Protein AF-A0A3M5GQB7-F1 (afdb_monomer_lite)

pLDDT: mean 87.54, std 19.65, range [26.06, 98.81]

Radius of gyration: 26.37 Å; chains: 1; bounding box: 60×72×73 Å

Sequence (259 aa):
GYFRPSIERTFNRFHLQTLEVTTQNNNQQTVTTAYNIRPDERYCMQPNNCQLPSEVTTRWQRLDEPERTRTETVTYTYDLYGNPLVHTRADGIKEVSSWYPAGGGDGCPADAEGFVSRLKEKVVKPAPSSQSGAPTLSTRYRYSTLPALTGSELPDWIVPETETLLQLESDGTSVELQKILLEHINQPDAPFQHGRTGRNIESLNGKDTVTVYEYSHSSISHSNSTSTSTNSSSRKKKGKGKIRINQRQGQIPDQDQDQ

InterPro domains:
  IPR006530 YD repeat [TIGR01643] (71-94)

Structure (mmCIF, N/CA/C/O backbone):
data_AF-A0A3M5GQB7-F1
#
_entry.id   AF-A0A3M5GQB7-F1
#
loop_
_atom_site.group_PDB
_atom_site.id
_atom_site.type_symbol
_atom_site.label_atom_id
_atom_site.label_alt_id
_atom_site.label_comp_id
_atom_site.label_asym_id
_atom_site.label_entity_id
_atom_site.label_seq_id
_atom_site.pdbx_PDB_ins_code
_atom_site.Cartn_x
_atom_site.Cartn_y
_atom_site.Cartn_z
_atom_site.occupancy
_atom_site.B_iso_or_equiv
_atom_site.auth_seq_id
_atom_site.auth_comp_id
_atom_site.auth_asym_id
_atom_site.auth_atom_id
_atom_site.pdbx_PDB_model_num
ATOM 1 N N . GLY A 1 1 ? 23.718 25.259 -27.726 1.00 48.62 1 GLY A N 1
ATOM 2 C CA . GLY A 1 1 ? 22.256 25.195 -27.915 1.00 48.62 1 GLY A CA 1
ATOM 3 C C . GLY A 1 1 ? 21.657 24.413 -26.769 1.00 48.62 1 GLY A C 1
ATOM 4 O O . GLY A 1 1 ? 22.263 23.432 -26.364 1.00 48.62 1 GLY A O 1
ATOM 5 N N . TYR A 1 2 ? 20.531 24.857 -26.211 1.00 54.78 2 TYR A N 1
ATOM 6 C CA . TYR A 1 2 ? 19.835 24.114 -25.158 1.00 54.78 2 TYR A CA 1
ATOM 7 C C . TYR A 1 2 ? 19.215 22.851 -25.763 1.00 54.78 2 TYR A C 1
ATOM 9 O O . TYR A 1 2 ? 18.269 22.944 -26.545 1.00 54.78 2 TYR A O 1
ATOM 17 N N . PHE A 1 3 ? 19.764 21.682 -25.435 1.00 69.44 3 PHE A N 1
ATOM 18 C CA . PHE A 1 3 ? 19.156 20.406 -25.797 1.00 69.44 3 PHE A CA 1
ATOM 19 C C . PHE A 1 3 ? 17.848 20.246 -25.023 1.00 69.44 3 PHE A C 1
ATOM 21 O O . PHE A 1 3 ? 17.823 20.294 -23.791 1.00 69.44 3 PHE A O 1
ATOM 28 N N . ARG A 1 4 ? 16.747 20.099 -25.762 1.00 82.94 4 ARG A N 1
ATOM 29 C CA . ARG A 1 4 ? 15.439 19.802 -25.181 1.00 82.94 4 ARG A CA 1
ATOM 30 C C . ARG A 1 4 ? 15.365 18.302 -24.879 1.00 82.94 4 ARG A C 1
ATOM 32 O O . ARG A 1 4 ? 15.840 17.522 -25.703 1.00 82.94 4 ARG A O 1
ATOM 39 N N . PRO A 1 5 ? 14.790 17.896 -23.738 1.00 91.81 5 PRO A N 1
ATOM 40 C CA . PRO A 1 5 ? 14.536 16.486 -23.475 1.00 91.81 5 PRO A CA 1
ATOM 41 C C . PRO A 1 5 ? 13.571 15.911 -24.524 1.00 91.81 5 PRO A C 1
ATOM 43 O O . PRO A 1 5 ? 12.638 16.599 -24.948 1.00 91.81 5 PRO A O 1
ATOM 46 N N . SER A 1 6 ? 13.788 14.659 -24.930 1.00 95.62 6 SER A N 1
ATOM 47 C CA . SER A 1 6 ? 12.848 13.872 -25.736 1.00 95.62 6 SER A CA 1
ATOM 48 C C . SER A 1 6 ? 12.233 12.757 -24.894 1.00 95.62 6 SER A C 1
ATOM 50 O O . SER A 1 6 ? 12.884 12.220 -23.996 1.00 95.62 6 SER A O 1
ATOM 52 N N . ILE A 1 7 ? 10.972 12.425 -25.180 1.00 97.75 7 ILE A N 1
ATOM 53 C CA . ILE A 1 7 ? 10.243 11.331 -24.533 1.00 97.75 7 ILE A CA 1
ATOM 54 C C . ILE A 1 7 ? 9.557 10.507 -25.622 1.00 97.75 7 ILE A C 1
ATOM 56 O O . ILE A 1 7 ? 8.782 11.049 -26.409 1.00 97.75 7 ILE A O 1
ATOM 60 N N . GLU A 1 8 ? 9.824 9.207 -25.641 1.00 98.19 8 GLU A N 1
ATOM 61 C CA . GLU A 1 8 ? 9.164 8.219 -26.494 1.00 98.19 8 GLU A CA 1
ATOM 62 C C . GLU A 1 8 ? 8.354 7.255 -25.627 1.00 98.19 8 GLU A C 1
ATOM 64 O O . GLU A 1 8 ? 8.813 6.850 -24.560 1.00 98.19 8 GLU A O 1
ATOM 69 N N . ARG A 1 9 ? 7.148 6.888 -26.073 1.00 98.69 9 ARG A N 1
ATOM 70 C CA . ARG A 1 9 ? 6.269 5.944 -25.373 1.00 98.69 9 ARG A CA 1
ATOM 71 C C . ARG A 1 9 ? 5.772 4.873 -26.328 1.00 98.69 9 ARG A C 1
ATOM 73 O O . ARG A 1 9 ? 5.273 5.198 -27.402 1.00 98.69 9 ARG A O 1
ATOM 80 N N . THR A 1 10 ? 5.854 3.616 -25.907 1.00 98.62 10 THR A N 1
ATOM 81 C CA . THR A 1 10 ? 5.241 2.481 -26.609 1.00 98.62 10 THR A CA 1
ATOM 82 C C . THR A 1 10 ? 4.082 1.940 -25.789 1.00 98.62 10 THR A C 1
ATOM 84 O O . THR A 1 10 ? 4.174 1.826 -24.565 1.00 98.62 10 THR A O 1
ATOM 87 N N . PHE A 1 11 ? 3.002 1.581 -26.476 1.00 98.44 11 PHE A N 1
ATOM 88 C CA . PHE A 1 11 ? 1.805 1.005 -25.883 1.00 98.44 11 PHE A CA 1
ATOM 89 C C . PHE A 1 11 ? 1.517 -0.355 -26.513 1.00 98.44 11 PHE A C 1
ATOM 91 O O . PHE A 1 11 ? 1.750 -0.557 -27.705 1.00 98.44 11 PHE A O 1
ATOM 98 N N . ASN A 1 12 ? 0.984 -1.283 -25.725 1.00 96.00 12 ASN A N 1
ATOM 99 C CA . ASN A 1 12 ? 0.502 -2.558 -26.248 1.00 96.00 12 ASN A CA 1
ATOM 100 C C . ASN A 1 12 ? -0.876 -2.417 -26.930 1.00 96.00 12 ASN A C 1
ATOM 102 O O . ASN A 1 12 ? -1.477 -1.343 -26.963 1.00 96.00 12 ASN A O 1
ATOM 106 N N . ARG A 1 13 ? -1.418 -3.536 -27.433 1.00 94.81 13 ARG A N 1
ATOM 107 C CA . ARG A 1 13 ? -2.726 -3.595 -28.119 1.00 94.81 13 ARG A CA 1
ATOM 108 C C . ARG A 1 13 ? -3.936 -3.159 -27.276 1.00 94.81 13 ARG A C 1
ATOM 110 O O . ARG A 1 13 ? -5.020 -3.003 -27.824 1.00 94.81 13 ARG A O 1
ATOM 117 N N . PHE A 1 14 ? -3.771 -3.025 -25.960 1.00 95.56 14 PHE A N 1
ATOM 118 C CA . PHE A 1 14 ? -4.797 -2.556 -25.025 1.00 95.56 14 PHE A CA 1
ATOM 119 C C . PHE A 1 14 ? -4.521 -1.127 -24.536 1.00 95.56 14 PHE A C 1
ATOM 121 O O . PHE A 1 14 ? -5.107 -0.696 -23.550 1.00 95.56 14 PHE A O 1
ATOM 128 N N . HIS A 1 15 ? -3.634 -0.394 -25.218 1.00 96.00 15 HIS A N 1
ATOM 129 C CA . HIS A 1 15 ? -3.237 0.973 -24.876 1.00 96.00 15 HIS A CA 1
ATOM 130 C C . HIS A 1 15 ? -2.606 1.124 -23.484 1.00 96.00 15 HIS A C 1
ATOM 132 O O . HIS A 1 15 ? -2.601 2.218 -22.923 1.00 96.00 15 HIS A O 1
ATOM 138 N N . LEU A 1 16 ? -2.016 0.057 -22.939 1.00 97.69 16 LEU A N 1
ATOM 139 C CA . LEU A 1 16 ? -1.201 0.156 -21.729 1.00 97.69 16 LEU A CA 1
ATOM 140 C C . LEU A 1 16 ? 0.246 0.461 -22.115 1.00 97.69 16 LEU A C 1
ATOM 142 O O . LEU A 1 16 ? 0.787 -0.166 -23.029 1.00 97.69 16 LEU A O 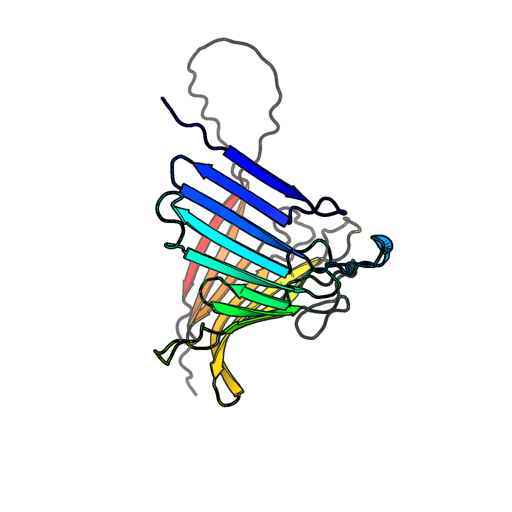1
ATOM 146 N N . GLN A 1 17 ? 0.864 1.426 -21.434 1.00 98.62 17 GLN A N 1
ATOM 147 C CA . GLN A 1 17 ? 2.229 1.870 -21.715 1.00 98.62 17 GLN A CA 1
ATOM 148 C C . GLN A 1 17 ? 3.239 0.811 -21.268 1.00 98.62 17 GLN A C 1
ATOM 150 O O . GLN A 1 17 ? 3.413 0.584 -20.077 1.00 98.62 17 GLN A O 1
ATOM 155 N N . THR A 1 18 ? 3.938 0.189 -22.213 1.00 98.56 18 THR A N 1
ATOM 156 C CA . THR A 1 18 ? 4.931 -0.860 -21.930 1.00 98.56 18 THR A CA 1
ATOM 157 C C . THR A 1 18 ? 6.360 -0.340 -21.904 1.00 98.56 18 THR A C 1
ATOM 159 O O . THR A 1 18 ? 7.233 -1.001 -21.351 1.00 98.56 18 THR A O 1
ATOM 162 N N . LEU A 1 19 ? 6.612 0.824 -22.506 1.00 98.75 19 LEU A N 1
ATOM 163 C CA . LEU A 1 19 ? 7.934 1.438 -22.574 1.00 98.75 19 LEU A CA 1
ATOM 164 C C . LEU A 1 19 ? 7.811 2.959 -22.525 1.00 98.75 19 LEU A C 1
ATOM 166 O O . LEU A 1 19 ? 6.992 3.535 -23.241 1.00 98.75 19 LEU A O 1
ATOM 170 N N . GLU A 1 20 ? 8.669 3.600 -21.743 1.00 98.75 20 GLU A N 1
ATOM 171 C CA . GLU A 1 20 ? 8.961 5.027 -21.829 1.00 98.75 20 GLU A CA 1
ATOM 172 C C . GLU A 1 20 ? 10.471 5.237 -21.882 1.00 98.75 20 GLU A C 1
ATOM 174 O O . GLU A 1 20 ? 11.202 4.750 -21.020 1.00 98.75 20 GLU A O 1
ATOM 179 N N . VAL A 1 21 ? 10.945 5.969 -22.886 1.00 98.50 21 VAL A N 1
ATOM 180 C CA . VAL A 1 21 ? 12.352 6.350 -23.022 1.00 98.50 21 VAL A CA 1
ATOM 181 C C . VAL A 1 21 ? 12.449 7.862 -22.930 1.00 98.50 21 VAL A C 1
ATOM 183 O O . VAL A 1 21 ? 11.953 8.573 -23.798 1.00 98.50 21 VAL A O 1
ATOM 186 N N . THR A 1 22 ? 13.115 8.354 -21.891 1.00 98.12 22 THR A N 1
ATOM 187 C CA . THR A 1 22 ? 13.449 9.772 -21.734 1.00 98.12 22 THR A CA 1
ATOM 188 C C . THR A 1 22 ? 14.928 9.964 -22.018 1.00 98.12 22 THR A C 1
ATOM 190 O O . THR A 1 22 ? 15.767 9.290 -21.423 1.00 98.12 22 THR A O 1
ATOM 193 N N . THR A 1 23 ? 15.271 10.880 -22.922 1.00 96.81 23 THR A N 1
ATOM 194 C CA . THR A 1 23 ? 16.665 11.214 -23.243 1.00 96.81 23 THR A CA 1
ATOM 195 C C . THR A 1 23 ? 16.906 12.707 -23.060 1.00 96.81 23 THR A C 1
ATOM 197 O O . THR A 1 23 ? 16.153 13.543 -23.560 1.00 96.81 23 THR A O 1
ATOM 200 N N . GLN A 1 24 ? 17.970 13.049 -22.336 1.00 94.56 24 GLN A N 1
ATOM 201 C CA . GLN A 1 24 ? 18.414 14.424 -22.138 1.00 94.56 24 GLN A CA 1
ATOM 202 C C . GLN A 1 24 ? 19.942 14.476 -22.155 1.00 94.56 24 GLN A C 1
ATOM 204 O O . GLN A 1 24 ? 20.610 13.902 -21.290 1.00 94.56 24 GLN A O 1
ATOM 209 N N . ASN A 1 25 ? 20.501 15.211 -23.120 1.00 92.25 25 ASN A N 1
ATOM 210 C CA . ASN A 1 25 ? 21.935 15.182 -23.422 1.00 92.25 25 ASN A CA 1
ATOM 211 C C . ASN A 1 25 ? 22.390 13.726 -23.669 1.00 92.25 25 ASN A C 1
ATOM 213 O O . ASN A 1 25 ? 21.714 12.992 -24.383 1.00 92.25 25 ASN A O 1
ATOM 217 N N . ASN A 1 26 ? 23.487 13.294 -23.041 1.00 92.62 26 ASN A N 1
ATOM 218 C CA . ASN A 1 26 ? 23.986 11.920 -23.127 1.00 92.62 26 ASN A CA 1
ATOM 219 C C . ASN A 1 26 ? 23.364 10.979 -22.082 1.00 92.62 26 ASN A C 1
ATOM 221 O O . ASN A 1 26 ? 23.858 9.872 -21.923 1.00 92.62 26 ASN A O 1
ATOM 225 N N . ASN A 1 27 ? 22.321 11.378 -21.349 1.00 95.12 27 ASN A N 1
ATOM 226 C CA . ASN A 1 27 ? 21.668 10.509 -20.368 1.00 95.12 27 ASN A CA 1
ATOM 227 C C . ASN A 1 27 ? 20.358 9.965 -20.928 1.00 95.12 27 ASN A C 1
ATOM 229 O O . ASN A 1 27 ? 19.572 10.712 -21.516 1.00 95.12 27 ASN A O 1
ATOM 233 N N . GLN A 1 28 ? 20.104 8.685 -20.683 1.00 96.81 28 GLN A N 1
ATOM 234 C CA . GLN A 1 28 ? 18.853 8.036 -21.035 1.00 96.81 28 GLN A CA 1
ATOM 235 C C . GLN A 1 28 ? 18.293 7.266 -19.840 1.00 96.81 28 GLN A C 1
ATOM 237 O O . GLN A 1 28 ? 19.011 6.522 -19.169 1.00 96.81 28 GLN A O 1
ATOM 242 N N . GLN A 1 29 ? 16.994 7.436 -19.608 1.00 98.00 29 GLN A N 1
ATOM 243 C CA . GLN A 1 29 ? 16.195 6.630 -18.698 1.00 98.00 29 GLN A CA 1
ATOM 244 C C . GLN A 1 29 ? 15.178 5.834 -19.513 1.00 98.00 29 GLN A C 1
ATOM 246 O O . GLN A 1 29 ? 14.440 6.401 -20.318 1.00 98.00 29 GLN A O 1
ATOM 251 N N . THR A 1 30 ? 15.123 4.532 -19.273 1.00 98.44 30 THR A N 1
ATOM 252 C CA . THR A 1 30 ? 14.186 3.600 -19.892 1.00 98.44 30 THR A CA 1
ATOM 253 C C . THR A 1 30 ? 13.335 2.975 -18.798 1.00 98.44 30 THR A C 1
ATOM 255 O O . THR A 1 30 ? 13.874 2.316 -17.914 1.00 98.44 30 THR A O 1
ATOM 258 N N . VAL A 1 31 ? 12.020 3.162 -18.851 1.00 98.81 31 VAL A N 1
ATOM 259 C CA . VAL A 1 31 ? 11.053 2.492 -17.973 1.00 98.81 31 VAL A CA 1
ATOM 260 C C . VAL A 1 31 ? 10.313 1.453 -18.801 1.00 98.81 31 VAL A C 1
ATOM 262 O O . VAL A 1 31 ? 9.654 1.807 -19.774 1.00 98.81 31 VAL A O 1
ATOM 265 N N . THR A 1 32 ? 10.434 0.182 -18.434 1.00 98.81 32 THR A N 1
ATOM 266 C CA . THR A 1 32 ? 9.687 -0.928 -19.038 1.00 98.81 32 THR 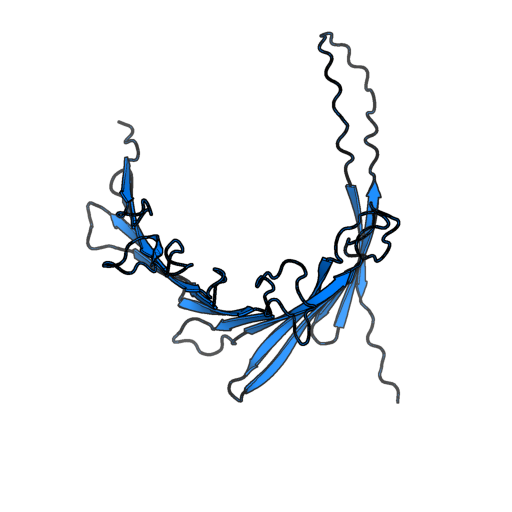A CA 1
ATOM 267 C C . THR A 1 32 ? 8.646 -1.421 -18.047 1.00 98.81 32 THR A C 1
ATOM 269 O O . THR A 1 32 ? 8.973 -1.643 -16.883 1.00 98.81 32 THR A O 1
ATOM 272 N N . THR A 1 33 ? 7.414 -1.609 -18.510 1.00 98.81 33 THR A N 1
ATOM 273 C CA . THR A 1 33 ? 6.300 -2.081 -17.683 1.00 98.81 33 THR A CA 1
ATOM 274 C C . THR A 1 33 ? 5.730 -3.363 -18.270 1.00 98.81 33 THR A C 1
ATOM 276 O O . THR A 1 33 ? 5.249 -3.374 -19.408 1.00 98.81 33 THR A O 1
ATOM 279 N N . ALA A 1 34 ? 5.749 -4.435 -17.484 1.00 98.56 34 ALA A N 1
ATOM 280 C CA . ALA A 1 34 ? 5.025 -5.660 -17.778 1.00 98.56 34 ALA A CA 1
ATOM 281 C C . ALA A 1 34 ? 3.665 -5.656 -17.070 1.00 98.56 34 ALA A C 1
ATOM 283 O O . ALA A 1 34 ? 3.511 -5.116 -15.974 1.00 98.56 34 ALA A O 1
ATOM 284 N N . TYR A 1 35 ? 2.681 -6.286 -17.703 1.00 98.31 35 TYR A N 1
ATOM 285 C CA . TYR A 1 35 ? 1.309 -6.400 -17.218 1.00 98.31 35 TYR A CA 1
ATOM 286 C C . TYR A 1 35 ? 0.874 -7.866 -17.231 1.00 98.31 35 TYR A C 1
ATOM 288 O O . TYR A 1 35 ? 1.396 -8.656 -18.020 1.00 98.31 35 TYR A O 1
ATOM 296 N N . ASN A 1 36 ? -0.145 -8.211 -16.440 1.00 96.31 36 ASN A N 1
ATOM 297 C CA . ASN A 1 36 ? -0.736 -9.558 -16.387 1.00 96.31 36 ASN A CA 1
ATOM 298 C C . ASN A 1 36 ? -1.616 -9.870 -17.618 1.00 96.31 36 ASN A C 1
ATOM 300 O O . ASN A 1 36 ? -2.784 -10.239 -17.491 1.00 96.31 36 ASN A O 1
ATOM 304 N N . ILE A 1 37 ? -1.080 -9.677 -18.824 1.00 96.56 37 ILE A N 1
ATOM 305 C CA . ILE A 1 37 ? -1.785 -9.902 -20.087 1.00 96.56 37 ILE A CA 1
ATOM 306 C C . ILE A 1 37 ? -1.571 -11.333 -20.567 1.00 96.56 37 ILE A C 1
ATOM 308 O O . ILE A 1 37 ? -0.445 -11.808 -20.687 1.00 96.56 37 ILE A O 1
ATOM 312 N N . ARG A 1 38 ? -2.664 -11.985 -20.960 1.00 96.12 38 ARG A N 1
ATOM 313 C CA . ARG A 1 38 ? -2.647 -13.230 -21.728 1.00 96.12 38 ARG A CA 1
ATOM 314 C C . ARG A 1 38 ? -2.578 -12.901 -23.227 1.00 96.12 38 ARG A C 1
ATOM 316 O O . ARG A 1 38 ? -3.524 -12.306 -23.756 1.00 96.12 38 ARG A O 1
ATOM 323 N N . PRO A 1 39 ? -1.482 -13.226 -23.931 1.00 91.88 39 PRO A N 1
ATOM 324 C CA . PRO A 1 39 ? -1.213 -12.709 -25.277 1.00 91.88 39 PRO A CA 1
ATOM 325 C C . PRO A 1 39 ? -2.247 -13.143 -26.325 1.00 91.88 39 PRO A C 1
ATOM 327 O O . PRO A 1 39 ? -2.580 -12.358 -27.211 1.00 91.88 39 PRO A O 1
ATOM 330 N N . ASP A 1 40 ? -2.857 -14.315 -26.178 1.00 92.56 40 ASP A N 1
ATOM 331 C CA . ASP A 1 40 ? -3.772 -14.869 -27.189 1.00 92.56 40 ASP A CA 1
ATOM 332 C C . ASP A 1 40 ? -5.258 -14.614 -26.890 1.00 92.56 40 ASP A C 1
ATOM 334 O O . ASP A 1 40 ? -6.140 -14.997 -27.657 1.00 92.56 40 ASP A O 1
ATOM 338 N N . GLU A 1 41 ? -5.561 -13.915 -25.794 1.00 95.94 41 GLU A N 1
ATOM 339 C CA . GLU A 1 41 ? -6.934 -13.704 -25.337 1.00 95.94 41 GLU A CA 1
ATOM 340 C C . GLU A 1 41 ? -7.475 -12.309 -25.676 1.00 95.94 41 GLU A C 1
ATOM 342 O O . GLU A 1 41 ? -6.804 -11.288 -25.506 1.00 95.94 41 GLU A O 1
ATOM 347 N N . ARG A 1 42 ? -8.741 -12.234 -26.105 1.00 95.19 42 ARG A N 1
ATOM 348 C CA . ARG A 1 42 ? -9.447 -10.950 -26.266 1.00 95.19 42 ARG A CA 1
ATOM 349 C C . ARG A 1 42 ? -9.565 -10.239 -24.919 1.00 95.19 42 ARG A C 1
ATOM 351 O O . ARG A 1 42 ? -9.543 -10.883 -23.877 1.00 95.19 42 ARG A O 1
ATOM 358 N N . TYR A 1 43 ? -9.747 -8.920 -24.942 1.00 94.25 43 TYR A N 1
ATOM 359 C CA . TYR A 1 43 ? -9.794 -8.110 -23.720 1.00 94.25 43 TYR A CA 1
ATOM 360 C C . TYR A 1 43 ? -10.806 -8.626 -22.681 1.00 94.25 43 TYR A C 1
ATOM 362 O O . TYR A 1 43 ? -10.466 -8.747 -21.514 1.00 94.25 43 TYR A O 1
ATOM 370 N N . CYS A 1 44 ? -12.010 -9.025 -23.106 1.00 95.38 44 CYS A N 1
ATOM 371 C CA . CYS A 1 44 ? -13.050 -9.561 -22.217 1.00 95.38 44 CYS A CA 1
ATOM 372 C C . CYS A 1 44 ? -12.695 -10.888 -21.518 1.00 95.38 44 CYS A C 1
ATOM 374 O O . CYS A 1 44 ? -13.416 -11.289 -20.612 1.00 95.38 44 CYS A O 1
ATOM 376 N N . MET A 1 45 ? -11.628 -11.567 -21.945 1.00 96.81 45 MET A N 1
ATOM 377 C CA . MET A 1 45 ? -11.139 -12.813 -21.346 1.00 96.81 45 MET A CA 1
ATOM 378 C C . MET A 1 45 ? -9.914 -12.591 -20.446 1.00 96.81 45 MET A C 1
ATOM 380 O O . MET A 1 45 ? -9.525 -13.489 -19.704 1.00 96.81 45 MET A O 1
ATOM 384 N N . GLN A 1 46 ? -9.321 -11.393 -20.488 1.00 96.88 46 GLN A N 1
ATOM 385 C CA . GLN A 1 46 ? -8.167 -11.048 -19.666 1.00 96.88 46 GLN A CA 1
ATOM 386 C C . GLN A 1 46 ? -8.516 -11.112 -18.171 1.00 96.88 46 GLN A C 1
ATOM 388 O O . GLN A 1 46 ? -9.659 -10.845 -17.793 1.00 96.88 46 GLN A O 1
ATOM 393 N N . PRO A 1 47 ? -7.547 -11.423 -17.293 1.00 95.38 47 PRO A N 1
ATOM 394 C CA . PRO A 1 47 ? -7.790 -11.385 -15.857 1.00 95.38 47 PRO A CA 1
ATOM 395 C C . PRO A 1 47 ? -8.109 -9.956 -15.388 1.00 95.38 47 PRO A C 1
ATOM 397 O O . PRO A 1 47 ? -7.649 -8.977 -15.979 1.00 95.38 47 PRO A O 1
ATOM 400 N N . ASN A 1 48 ? -8.839 -9.825 -14.276 1.00 94.62 48 ASN A N 1
ATOM 401 C CA . ASN A 1 48 ? -9.235 -8.525 -13.711 1.00 94.62 48 ASN A CA 1
ATOM 402 C C . ASN A 1 48 ? -8.043 -7.587 -13.443 1.00 94.62 48 ASN A C 1
ATOM 404 O O . ASN A 1 48 ? -8.176 -6.369 -13.507 1.00 94.62 48 ASN A O 1
ATOM 408 N N . ASN A 1 49 ? -6.864 -8.154 -13.179 1.00 95.94 49 ASN A N 1
ATOM 409 C CA . ASN A 1 49 ? -5.628 -7.423 -12.913 1.00 95.94 49 ASN A CA 1
ATOM 410 C C . ASN A 1 49 ? -4.758 -7.187 -14.166 1.00 95.94 49 ASN A C 1
ATOM 412 O O . ASN A 1 49 ? -3.611 -6.765 -14.028 1.00 95.94 49 ASN A O 1
ATOM 416 N N . CYS A 1 50 ? -5.257 -7.442 -15.383 1.00 96.00 50 CYS A N 1
ATOM 417 C CA . CYS A 1 50 ? -4.474 -7.314 -16.622 1.00 96.00 50 CYS A CA 1
ATOM 418 C C . CYS A 1 50 ? -3.997 -5.889 -16.923 1.00 96.00 50 CYS A C 1
ATOM 420 O O . CYS A 1 50 ? -3.067 -5.708 -17.703 1.00 96.00 50 CYS A O 1
ATOM 422 N N . GLN A 1 51 ? -4.622 -4.882 -16.311 1.00 96.62 51 GLN A N 1
ATOM 423 C CA . GLN A 1 51 ? -4.215 -3.480 -16.422 1.00 96.62 51 GLN A CA 1
ATOM 424 C C . GLN A 1 51 ? -3.251 -3.038 -15.318 1.00 96.62 51 GLN A C 1
ATOM 426 O O . GLN A 1 51 ? -2.733 -1.924 -15.367 1.00 96.62 51 GLN A O 1
ATOM 431 N N . LEU A 1 52 ? -3.003 -3.895 -14.325 1.00 98.06 52 LEU A N 1
ATOM 432 C CA . LEU A 1 52 ? -2.110 -3.597 -13.215 1.00 98.06 52 LEU A CA 1
ATOM 433 C C . LEU A 1 52 ? -0.680 -4.036 -13.571 1.00 98.06 52 LEU A C 1
ATOM 435 O O . LEU A 1 52 ? -0.499 -5.173 -14.027 1.00 98.06 52 LEU A O 1
ATOM 439 N N . PRO A 1 53 ? 0.332 -3.166 -13.392 1.00 98.31 53 PRO A N 1
ATOM 440 C CA . PRO A 1 53 ? 1.731 -3.527 -13.602 1.00 98.31 53 PRO A CA 1
ATOM 441 C C . PRO A 1 53 ? 2.152 -4.719 -12.739 1.00 98.31 53 PRO A C 1
ATOM 443 O O . PRO A 1 53 ? 2.057 -4.661 -11.520 1.00 98.31 53 PRO A O 1
ATOM 446 N N . SER A 1 54 ? 2.654 -5.789 -13.346 1.00 98.31 54 SER A N 1
ATOM 447 C CA . SER A 1 54 ? 3.240 -6.923 -12.618 1.00 98.31 54 SER A CA 1
ATOM 448 C C . SER A 1 54 ? 4.732 -6.726 -12.355 1.00 98.31 54 SER A C 1
ATOM 450 O O . SER A 1 54 ? 5.267 -7.242 -11.377 1.00 98.31 54 SER A O 1
ATOM 452 N N . GLU A 1 55 ? 5.405 -5.969 -13.220 1.00 98.75 55 GLU A N 1
ATOM 453 C CA . GLU A 1 55 ? 6.821 -5.636 -13.106 1.00 98.75 55 GLU A CA 1
ATOM 454 C C . GLU A 1 55 ? 7.081 -4.266 -13.732 1.00 98.75 55 GLU A C 1
ATOM 456 O O . GLU A 1 55 ? 6.565 -3.955 -14.807 1.00 98.75 55 GLU A O 1
ATOM 461 N N . VAL A 1 56 ? 7.883 -3.448 -13.058 1.00 98.81 56 VAL A N 1
ATOM 462 C CA . VAL A 1 56 ? 8.392 -2.181 -13.576 1.00 98.81 56 VAL A CA 1
ATOM 463 C C . VAL A 1 56 ? 9.905 -2.197 -13.448 1.00 98.81 56 VAL A C 1
ATOM 465 O O . VAL A 1 56 ? 10.439 -2.252 -12.340 1.00 98.81 56 VAL A O 1
ATOM 468 N N . THR A 1 57 ? 10.594 -2.106 -14.579 1.00 98.75 57 THR A N 1
ATOM 469 C CA . THR A 1 57 ? 12.051 -2.015 -14.636 1.00 98.75 57 THR A CA 1
ATOM 470 C C . THR A 1 57 ? 12.456 -0.631 -15.105 1.00 98.75 57 THR A C 1
ATOM 472 O O . THR A 1 57 ? 12.128 -0.225 -16.219 1.00 98.75 57 THR A O 1
ATOM 475 N N . THR A 1 58 ? 13.208 0.085 -14.276 1.00 98.69 58 THR A N 1
ATOM 476 C CA . THR A 1 58 ? 13.830 1.352 -14.656 1.00 98.69 58 THR A CA 1
ATOM 477 C C . THR A 1 58 ? 15.317 1.142 -14.876 1.00 98.69 58 THR A C 1
ATOM 479 O O . THR A 1 58 ? 16.025 0.666 -13.993 1.00 98.69 58 THR A O 1
ATOM 482 N N . ARG A 1 59 ? 15.801 1.508 -16.060 1.00 98.25 59 ARG A N 1
ATOM 483 C CA . ARG A 1 59 ? 17.211 1.452 -16.434 1.00 98.25 59 ARG A CA 1
ATOM 484 C C . ARG A 1 59 ? 17.715 2.849 -16.752 1.00 98.25 59 ARG A C 1
ATOM 486 O O . ARG A 1 59 ? 17.108 3.567 -17.541 1.00 98.25 59 ARG A O 1
ATOM 493 N N . TRP A 1 60 ? 18.855 3.207 -16.183 1.00 98.12 60 TRP A N 1
ATOM 494 C CA . TRP A 1 60 ? 19.584 4.430 -16.494 1.00 98.12 60 TRP A CA 1
ATOM 495 C C . TRP A 1 60 ? 20.894 4.076 -17.180 1.00 98.12 60 TRP A C 1
ATOM 497 O O . TRP A 1 60 ? 21.599 3.158 -16.751 1.00 98.12 60 TRP A O 1
ATOM 507 N N . GLN A 1 61 ? 21.225 4.817 -18.230 1.00 97.00 61 GLN A N 1
ATOM 508 C CA . GLN A 1 61 ? 22.482 4.673 -18.952 1.00 97.00 61 GLN A CA 1
ATOM 509 C C . GLN A 1 61 ? 22.981 6.014 -19.472 1.00 97.00 61 GLN A C 1
ATOM 511 O O . GLN A 1 61 ? 22.213 6.969 -19.636 1.00 97.00 61 GLN A O 1
ATOM 516 N N . ARG A 1 62 ? 24.271 6.050 -19.795 1.00 95.75 62 ARG A N 1
ATOM 517 C CA . ARG A 1 62 ? 24.842 7.092 -20.638 1.00 95.75 62 ARG A CA 1
ATOM 518 C C . ARG A 1 62 ? 24.932 6.605 -22.082 1.00 95.75 62 ARG A C 1
ATOM 520 O O . ARG A 1 62 ? 25.323 5.471 -22.319 1.00 95.75 62 ARG A O 1
ATOM 527 N N . LEU A 1 63 ? 24.582 7.449 -23.046 1.00 92.50 63 LEU A N 1
ATOM 528 C CA . LEU A 1 63 ? 24.596 7.109 -24.474 1.00 92.50 63 LEU A CA 1
ATOM 529 C C . LEU A 1 63 ? 26.015 6.975 -25.043 1.00 92.50 63 LEU A C 1
ATOM 531 O O . LEU A 1 63 ? 26.211 6.259 -26.017 1.00 92.50 63 LEU A O 1
ATOM 535 N N . ASP A 1 64 ? 26.992 7.646 -24.434 1.00 93.88 64 ASP A N 1
ATOM 536 C CA . ASP A 1 64 ? 28.415 7.555 -24.776 1.00 93.88 64 ASP A CA 1
ATOM 537 C C . ASP A 1 64 ? 29.155 6.434 -24.022 1.00 93.88 64 ASP A C 1
ATOM 539 O O . ASP A 1 64 ? 30.249 6.050 -24.421 1.00 93.88 64 ASP A O 1
ATOM 543 N N . GLU A 1 65 ? 28.544 5.870 -22.977 1.00 93.62 65 GLU A N 1
ATOM 544 C CA . GLU A 1 65 ? 29.046 4.718 -22.212 1.00 93.62 65 GLU A CA 1
ATOM 545 C C . GLU A 1 65 ? 27.899 3.711 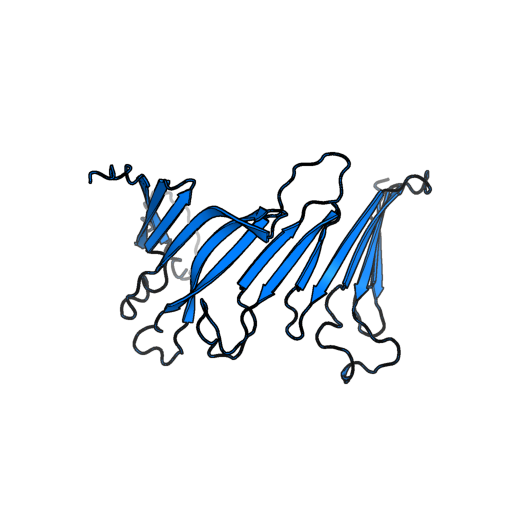-21.959 1.00 93.62 65 GLU A C 1
ATOM 547 O O . GLU A 1 65 ? 27.513 3.489 -20.807 1.00 93.62 65 GLU A O 1
ATOM 552 N N . PRO A 1 66 ? 27.312 3.099 -23.009 1.00 85.06 66 PRO A N 1
ATOM 553 C CA . PRO A 1 66 ? 26.066 2.328 -22.894 1.00 85.06 66 PRO A CA 1
ATOM 554 C C . PRO A 1 66 ? 26.190 1.044 -22.060 1.00 85.06 66 PRO A C 1
ATOM 556 O O . PRO A 1 66 ? 25.179 0.507 -21.606 1.00 85.06 66 PRO A O 1
ATOM 559 N N . GLU A 1 67 ? 27.410 0.554 -21.826 1.00 89.56 67 GLU A N 1
ATOM 560 C CA . GLU A 1 67 ? 27.671 -0.584 -20.936 1.00 89.56 67 GLU A CA 1
ATOM 561 C C . GLU A 1 67 ? 27.533 -0.209 -19.451 1.00 89.56 67 GLU A C 1
ATOM 563 O O . GLU A 1 67 ? 27.191 -1.050 -18.615 1.00 89.56 67 GLU A O 1
ATOM 568 N N . ARG A 1 68 ? 27.737 1.069 -19.101 1.00 91.44 68 ARG A N 1
ATOM 569 C CA . ARG A 1 68 ? 27.634 1.553 -17.724 1.00 91.44 68 ARG A CA 1
ATOM 570 C C . ARG A 1 68 ? 26.185 1.866 -17.384 1.00 91.44 68 ARG A C 1
ATOM 572 O O . ARG A 1 68 ? 25.662 2.938 -17.695 1.00 91.44 68 ARG A O 1
ATOM 579 N N . THR A 1 69 ? 25.540 0.917 -16.717 1.00 94.75 69 THR A N 1
ATOM 580 C CA . THR A 1 69 ? 24.096 0.963 -16.485 1.00 94.75 69 THR A CA 1
ATOM 581 C C . THR A 1 69 ? 23.745 0.730 -15.027 1.00 94.75 69 THR A C 1
ATOM 583 O O . THR A 1 69 ? 24.462 0.050 -14.294 1.00 94.75 69 THR A O 1
ATOM 586 N N . ARG A 1 70 ? 22.626 1.315 -14.604 1.00 96.94 70 ARG A N 1
ATOM 587 C CA . ARG A 1 70 ? 21.937 0.975 -13.356 1.00 96.94 70 ARG A CA 1
ATOM 588 C C . ARG A 1 70 ? 20.547 0.503 -13.726 1.00 96.94 70 ARG A C 1
ATOM 590 O O . ARG A 1 70 ? 19.886 1.163 -14.523 1.00 96.94 70 ARG A O 1
ATOM 597 N N . THR A 1 71 ? 20.108 -0.585 -13.117 1.00 97.50 71 THR A N 1
ATOM 598 C CA . THR A 1 71 ? 18.767 -1.128 -13.313 1.00 97.50 71 THR A CA 1
ATOM 599 C C . THR A 1 71 ? 18.124 -1.352 -11.957 1.00 97.50 71 THR A C 1
ATOM 601 O O . THR A 1 71 ? 18.765 -1.865 -11.043 1.00 97.50 71 THR A O 1
ATOM 604 N N . GLU A 1 72 ? 16.864 -0.969 -11.842 1.00 98.25 72 GLU A N 1
ATOM 605 C CA . GLU A 1 72 ? 16.006 -1.218 -10.692 1.00 98.25 72 GLU A CA 1
ATOM 606 C C . GLU A 1 72 ? 14.740 -1.909 -11.167 1.00 98.25 72 GLU A C 1
ATOM 608 O O . GLU A 1 72 ? 14.147 -1.484 -12.157 1.00 98.25 72 GLU A O 1
ATOM 613 N N . THR A 1 73 ? 14.317 -2.944 -10.449 1.00 98.38 73 THR A N 1
ATOM 614 C CA . THR A 1 73 ? 13.097 -3.687 -10.761 1.00 98.38 73 THR A CA 1
ATOM 615 C C . THR A 1 73 ? 12.192 -3.714 -9.542 1.00 98.38 73 THR A C 1
ATOM 617 O O . THR A 1 73 ? 12.637 -4.011 -8.436 1.00 98.38 73 THR A O 1
ATOM 620 N N . VAL A 1 74 ? 10.915 -3.420 -9.759 1.00 98.69 74 VAL A N 1
ATOM 621 C CA . VAL A 1 74 ? 9.843 -3.546 -8.771 1.00 98.69 74 VAL A CA 1
ATOM 622 C C . VAL A 1 74 ? 8.824 -4.541 -9.310 1.00 98.69 74 VAL A C 1
ATOM 624 O O . VAL A 1 74 ? 8.463 -4.456 -10.481 1.00 98.69 74 VAL A O 1
ATOM 627 N N . THR A 1 75 ? 8.347 -5.472 -8.485 1.00 98.75 75 THR A N 1
ATOM 628 C CA . THR A 1 75 ? 7.345 -6.472 -8.899 1.00 98.75 75 THR A CA 1
ATOM 629 C C . THR A 1 75 ? 6.128 -6.474 -7.994 1.00 98.75 75 THR A C 1
ATOM 631 O O . THR A 1 75 ? 6.233 -6.202 -6.796 1.00 98.75 75 THR A O 1
ATOM 634 N N . TYR A 1 76 ? 4.978 -6.825 -8.568 1.00 98.62 76 TYR A N 1
ATOM 635 C CA . TYR A 1 76 ? 3.704 -6.938 -7.874 1.00 98.62 76 TYR A CA 1
ATOM 636 C C . TYR A 1 76 ? 2.957 -8.213 -8.264 1.00 98.62 76 TYR A C 1
ATOM 638 O O . TYR A 1 76 ? 2.954 -8.642 -9.417 1.00 98.62 76 TYR A O 1
ATOM 646 N N . THR A 1 77 ? 2.241 -8.778 -7.298 1.00 98.50 77 THR A N 1
ATOM 647 C CA . THR A 1 77 ? 1.136 -9.715 -7.539 1.00 98.50 77 THR A CA 1
ATOM 648 C C . THR A 1 77 ? -0.126 -9.167 -6.893 1.00 98.50 77 THR A C 1
ATOM 650 O O . THR A 1 77 ? -0.038 -8.378 -5.950 1.00 98.50 77 THR A O 1
ATOM 653 N N . TYR A 1 78 ? -1.290 -9.588 -7.383 1.00 98.44 78 TYR A N 1
ATOM 654 C CA . TYR A 1 78 ? -2.580 -9.049 -6.961 1.00 98.44 78 TYR A CA 1
ATOM 655 C C . TYR A 1 78 ? -3.606 -10.154 -6.744 1.00 98.44 78 TYR A C 1
ATOM 657 O O . TYR A 1 78 ? -3.527 -11.206 -7.383 1.00 98.44 78 TYR A O 1
ATOM 665 N N . ASP A 1 79 ? -4.589 -9.887 -5.892 1.00 96.62 79 ASP A N 1
ATOM 666 C CA . ASP A 1 79 ? -5.819 -10.671 -5.848 1.00 96.62 79 ASP A CA 1
ATOM 667 C C . ASP A 1 79 ? -6.760 -10.319 -7.023 1.00 96.62 79 ASP A C 1
ATOM 669 O O . ASP A 1 79 ? -6.422 -9.548 -7.928 1.00 96.62 79 ASP A O 1
ATOM 673 N N . LEU A 1 80 ? -7.963 -10.902 -7.022 1.00 94.25 80 LEU A N 1
ATOM 674 C CA . LEU A 1 80 ? -8.978 -10.676 -8.060 1.00 94.25 80 LEU A CA 1
ATOM 675 C C . LEU A 1 80 ? -9.640 -9.288 -8.002 1.00 94.25 80 LEU A C 1
ATOM 677 O O . LEU A 1 80 ? -10.341 -8.923 -8.950 1.00 94.25 80 LEU A O 1
ATOM 681 N N . TYR A 1 81 ? -9.420 -8.539 -6.921 1.00 95.69 81 TYR A N 1
ATOM 682 C CA . TYR A 1 81 ? -9.963 -7.202 -6.670 1.00 95.69 81 TYR A CA 1
ATOM 683 C C . TYR A 1 81 ? -8.929 -6.097 -6.933 1.00 95.69 81 TYR A C 1
ATOM 685 O O . TYR A 1 81 ? -9.255 -4.916 -6.861 1.00 95.69 81 TYR A O 1
ATOM 693 N N . GLY A 1 82 ? -7.694 -6.472 -7.285 1.00 96.44 82 GLY A N 1
ATOM 694 C CA . GLY A 1 82 ? -6.606 -5.542 -7.568 1.00 96.44 82 GLY A CA 1
ATOM 695 C C . GLY A 1 82 ? -5.803 -5.128 -6.336 1.00 96.44 82 GLY A C 1
ATOM 696 O O . GLY A 1 82 ? -4.973 -4.224 -6.435 1.00 96.44 82 GLY A O 1
ATOM 697 N N . ASN A 1 83 ? -5.992 -5.789 -5.193 1.00 98.06 83 ASN A N 1
ATOM 698 C CA . ASN A 1 83 ? -5.183 -5.525 -4.014 1.00 98.06 83 ASN A CA 1
ATOM 699 C C . ASN A 1 83 ? -3.811 -6.204 -4.135 1.00 98.06 83 ASN A C 1
ATOM 701 O O . ASN A 1 83 ? -3.755 -7.393 -4.466 1.00 98.06 83 ASN A O 1
ATOM 705 N N . PRO A 1 84 ? -2.697 -5.508 -3.842 1.00 98.06 84 PRO A N 1
ATOM 706 C CA . PRO A 1 84 ? -1.377 -6.126 -3.831 1.00 98.06 84 PRO A CA 1
ATOM 707 C C . PRO A 1 84 ? -1.290 -7.265 -2.807 1.00 98.06 84 PRO A C 1
ATOM 709 O O . PRO A 1 84 ? -1.646 -7.082 -1.644 1.00 98.06 84 PRO A O 1
ATOM 712 N N . LEU A 1 85 ? -0.780 -8.422 -3.227 1.00 98.62 85 LEU A N 1
ATOM 713 C CA . LEU A 1 85 ? -0.492 -9.577 -2.364 1.00 98.62 85 LEU A CA 1
ATOM 714 C C . LEU A 1 85 ? 0.994 -9.680 -2.039 1.00 98.62 85 LEU A C 1
ATOM 716 O O . LEU A 1 85 ? 1.377 -9.981 -0.913 1.00 98.62 85 LEU A O 1
ATOM 720 N N . VAL A 1 86 ? 1.842 -9.421 -3.030 1.00 98.69 86 VAL A N 1
ATOM 721 C CA . VAL A 1 86 ? 3.296 -9.389 -2.878 1.00 98.69 86 VAL A CA 1
ATOM 722 C C . VAL A 1 86 ? 3.820 -8.192 -3.642 1.00 98.69 86 VAL A C 1
ATOM 724 O O . VAL A 1 86 ? 3.479 -8.039 -4.811 1.00 98.69 86 VAL A O 1
ATOM 727 N N . HIS A 1 87 ? 4.662 -7.393 -3.001 1.00 98.62 87 HIS A N 1
ATOM 728 C CA . HIS A 1 87 ? 5.383 -6.282 -3.606 1.00 98.62 87 HIS A CA 1
ATOM 729 C C . HIS A 1 87 ? 6.872 -6.432 -3.290 1.00 98.62 87 HIS A C 1
ATOM 731 O O . HIS A 1 87 ? 7.266 -6.410 -2.125 1.00 98.62 87 HIS A O 1
ATOM 737 N N . THR A 1 88 ? 7.700 -6.609 -4.318 1.00 98.44 88 THR A N 1
ATOM 738 C CA . THR A 1 88 ? 9.161 -6.612 -4.161 1.00 98.44 88 THR A CA 1
ATOM 739 C C . THR A 1 88 ? 9.691 -5.280 -4.646 1.00 98.44 88 THR A C 1
ATOM 741 O O . THR A 1 88 ? 9.491 -4.919 -5.804 1.00 98.44 88 THR A O 1
ATOM 744 N N . ARG A 1 89 ? 10.348 -4.549 -3.753 1.00 97.50 89 ARG A N 1
ATOM 745 C CA . ARG A 1 89 ? 10.929 -3.235 -4.020 1.00 97.50 89 ARG A CA 1
ATOM 746 C C . ARG A 1 89 ? 12.273 -3.366 -4.736 1.00 97.50 89 ARG A C 1
ATOM 748 O O . ARG A 1 89 ? 12.927 -4.404 -4.674 1.00 97.50 89 ARG A O 1
ATOM 755 N N . ALA A 1 90 ? 12.729 -2.265 -5.330 1.00 96.94 90 ALA A N 1
ATOM 756 C CA . ALA A 1 90 ? 14.028 -2.187 -5.999 1.00 96.94 90 ALA A CA 1
ATOM 757 C C . ALA A 1 90 ? 15.230 -2.409 -5.061 1.00 96.94 90 ALA A C 1
ATOM 759 O O . ALA A 1 90 ? 16.297 -2.812 -5.514 1.00 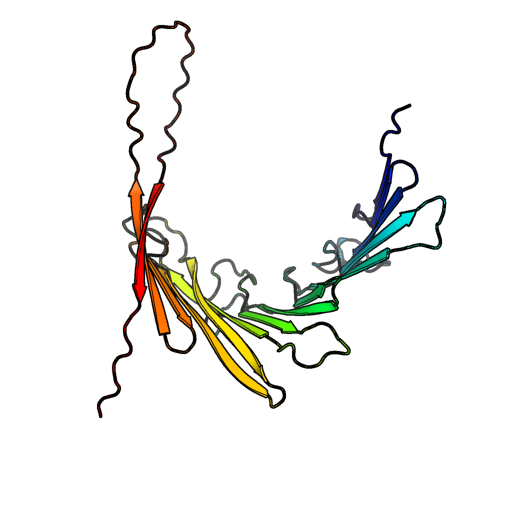96.94 90 ALA A O 1
ATOM 760 N N . ASP A 1 91 ? 15.059 -2.173 -3.757 1.00 95.06 91 ASP A N 1
ATOM 761 C CA . ASP A 1 91 ? 16.059 -2.464 -2.721 1.00 95.06 91 ASP A CA 1
ATOM 762 C C . ASP A 1 91 ? 16.027 -3.925 -2.235 1.00 95.06 91 ASP A C 1
ATOM 764 O O . ASP A 1 91 ? 16.791 -4.291 -1.346 1.00 95.06 91 ASP A O 1
ATOM 768 N N . GLY A 1 92 ? 15.160 -4.766 -2.809 1.00 94.94 92 GLY A N 1
ATOM 769 C CA . GLY A 1 92 ? 15.015 -6.180 -2.470 1.00 94.94 92 GLY A CA 1
ATOM 770 C C . GLY A 1 92 ? 14.100 -6.463 -1.276 1.00 94.94 92 GLY A C 1
ATOM 771 O O . GLY A 1 92 ? 13.866 -7.635 -0.975 1.00 94.94 92 GLY A O 1
ATOM 772 N N . ILE A 1 93 ? 13.555 -5.438 -0.606 1.00 97.12 93 ILE A N 1
ATOM 773 C CA . ILE A 1 93 ? 12.564 -5.631 0.461 1.00 97.12 93 ILE A CA 1
ATOM 774 C C . ILE A 1 93 ? 11.291 -6.228 -0.141 1.00 97.12 93 ILE A C 1
ATOM 776 O O . ILE A 1 93 ? 10.765 -5.733 -1.142 1.00 97.12 93 ILE A O 1
ATOM 780 N N . LYS A 1 94 ? 10.770 -7.277 0.500 1.00 98.25 94 LYS A N 1
ATOM 781 C CA . LYS A 1 94 ? 9.546 -7.962 0.079 1.00 98.25 94 LYS A CA 1
ATOM 782 C C . LYS A 1 94 ? 8.423 -7.705 1.071 1.00 98.25 94 LYS A C 1
ATOM 784 O O . LYS A 1 94 ? 8.499 -8.114 2.226 1.00 98.25 94 LYS A O 1
ATOM 789 N N . GLU A 1 95 ? 7.354 -7.090 0.597 1.00 98.62 95 GLU A N 1
ATOM 790 C CA . GLU A 1 95 ? 6.121 -6.873 1.344 1.00 98.62 95 GLU A CA 1
ATOM 791 C C . GLU A 1 95 ? 5.093 -7.933 0.935 1.00 98.62 95 GLU A C 1
ATOM 793 O O . GLU A 1 95 ? 4.875 -8.159 -0.255 1.00 98.62 95 GLU A O 1
ATOM 798 N N . VAL A 1 96 ? 4.476 -8.602 1.905 1.00 98.81 96 VAL A N 1
ATOM 799 C CA . VAL A 1 96 ? 3.412 -9.590 1.690 1.00 98.81 96 VAL A CA 1
ATOM 800 C C . VAL A 1 96 ? 2.174 -9.127 2.437 1.00 98.81 96 VAL A C 1
ATOM 802 O O . VAL A 1 96 ? 2.226 -8.962 3.651 1.00 98.81 96 VAL A O 1
ATOM 805 N N . SER A 1 97 ? 1.074 -8.932 1.724 1.00 98.81 97 SER A N 1
ATOM 806 C CA . SER A 1 97 ? -0.172 -8.410 2.278 1.00 98.81 97 SER A CA 1
ATOM 807 C C . SER A 1 97 ? -1.283 -9.452 2.211 1.00 98.81 97 SER A C 1
ATOM 809 O O . SER A 1 97 ? -1.410 -10.182 1.227 1.00 98.81 97 SER A O 1
ATOM 811 N N . SER A 1 98 ? -2.119 -9.491 3.243 1.00 98.69 98 SER A N 1
ATOM 812 C CA . SER A 1 98 ? -3.388 -10.219 3.250 1.00 98.69 98 SER A CA 1
ATOM 813 C C . SER A 1 98 ? -4.536 -9.260 3.539 1.00 98.69 98 SER A C 1
ATOM 815 O O . SER A 1 98 ? -4.346 -8.246 4.208 1.00 98.69 98 SER A O 1
ATOM 817 N N . TRP A 1 99 ? -5.725 -9.574 3.037 1.00 98.75 99 TRP A N 1
ATOM 818 C CA . TRP A 1 99 ? -6.887 -8.686 3.063 1.00 98.75 99 TRP A CA 1
ATOM 819 C C . TRP A 1 99 ? -8.079 -9.409 3.687 1.00 98.75 99 TRP A C 1
ATOM 821 O O . TRP A 1 99 ? -8.224 -10.624 3.526 1.00 98.75 99 TRP A O 1
ATOM 831 N N . TYR A 1 100 ? -8.919 -8.685 4.423 1.00 98.56 100 TYR A N 1
ATOM 832 C CA . TYR A 1 100 ? -10.176 -9.237 4.922 1.00 98.56 100 TYR A CA 1
ATOM 833 C C . TYR A 1 100 ? -11.137 -9.503 3.757 1.00 98.56 100 TYR A C 1
ATOM 835 O O . TYR A 1 100 ? -11.208 -8.692 2.832 1.00 98.56 100 TYR A O 1
ATOM 843 N N . PRO A 1 101 ? -11.893 -10.615 3.785 1.00 98.00 101 PRO A N 1
ATOM 844 C CA . PRO A 1 101 ? -12.924 -10.864 2.788 1.00 98.00 101 PRO A CA 1
ATOM 845 C C . PRO A 1 101 ? -14.086 -9.877 2.962 1.00 98.00 101 PRO A C 1
ATOM 847 O O . PRO A 1 101 ? -14.295 -9.332 4.043 1.00 98.00 101 PRO A O 1
ATOM 850 N N . ALA A 1 102 ? -14.893 -9.710 1.913 1.00 97.50 102 ALA A N 1
ATOM 851 C CA . ALA A 1 102 ? -16.041 -8.801 1.915 1.00 97.50 102 ALA A CA 1
ATOM 852 C C . ALA A 1 102 ? -17.046 -9.106 3.042 1.00 97.50 102 ALA A C 1
ATOM 854 O O . ALA A 1 102 ? -17.602 -8.199 3.650 1.00 97.50 102 ALA A O 1
ATOM 855 N N . GLY A 1 103 ? -17.231 -10.389 3.375 1.00 97.81 103 GLY A N 1
ATOM 856 C CA . GLY A 1 103 ? -18.089 -10.827 4.481 1.00 97.81 103 GLY A CA 1
ATOM 857 C C . GLY A 1 103 ? -17.531 -10.557 5.885 1.00 97.81 103 GLY A C 1
ATOM 858 O O . GLY A 1 103 ? -18.158 -10.957 6.861 1.00 97.81 103 GLY A O 1
ATOM 859 N N . GLY A 1 104 ? -16.368 -9.912 6.002 1.00 97.50 104 GLY A N 1
ATOM 860 C CA . GLY A 1 104 ? -15.697 -9.675 7.275 1.00 97.50 104 GLY A CA 1
ATOM 861 C C . GLY A 1 104 ? -15.034 -10.928 7.850 1.00 97.50 104 GLY A C 1
ATOM 862 O O . GLY A 1 104 ? -14.944 -11.985 7.224 1.00 97.50 104 GLY A O 1
ATOM 863 N N . GLY A 1 105 ? -14.521 -10.806 9.065 1.00 97.19 105 GLY A N 1
ATOM 864 C CA . GLY A 1 105 ? -13.877 -11.887 9.797 1.00 97.19 105 GLY A CA 1
ATOM 865 C C . GLY A 1 105 ? -13.469 -11.441 11.193 1.00 97.19 105 GLY A C 1
ATOM 866 O O . GLY A 1 105 ? -13.826 -10.357 11.649 1.00 97.19 105 GLY A O 1
ATOM 867 N N . ASP A 1 106 ? -12.691 -12.269 11.882 1.00 97.69 106 ASP A N 1
ATOM 868 C CA . ASP A 1 106 ? -12.148 -11.882 13.182 1.00 97.69 106 ASP A CA 1
ATOM 869 C C . ASP A 1 106 ? -11.281 -10.615 13.061 1.00 97.69 106 ASP A C 1
ATOM 871 O O . ASP A 1 106 ? -10.247 -10.633 12.396 1.00 97.69 106 ASP A O 1
ATOM 875 N N . GLY A 1 107 ? -11.706 -9.525 13.705 1.00 97.19 107 GLY A N 1
ATOM 876 C CA . GLY A 1 107 ? -11.054 -8.217 13.633 1.00 97.19 107 GLY A CA 1
ATOM 877 C C . GLY A 1 107 ? -11.505 -7.312 12.484 1.00 97.19 107 GLY A C 1
ATOM 878 O O . GLY A 1 107 ? -10.894 -6.265 12.301 1.00 97.19 107 GLY A O 1
ATOM 879 N N . CYS A 1 108 ? -12.532 -7.665 11.704 1.00 98.44 108 CYS A N 1
ATOM 880 C CA . CYS A 1 108 ? -13.113 -6.752 10.716 1.00 98.44 108 CYS A CA 1
ATOM 881 C C . CYS A 1 108 ? -14.596 -7.066 10.456 1.00 98.44 108 CYS A C 1
ATOM 883 O O . CYS A 1 108 ? -14.909 -8.192 10.066 1.00 98.44 108 CYS A O 1
ATOM 885 N N . PRO A 1 109 ? -15.517 -6.099 10.596 1.00 98.00 109 PRO A N 1
ATOM 886 C CA . PRO A 1 109 ? -16.909 -6.282 10.190 1.00 98.00 109 PRO A CA 1
ATOM 887 C C . PRO A 1 109 ? -17.046 -6.516 8.676 1.00 98.00 109 PRO A C 1
ATOM 889 O O . PRO A 1 109 ? -16.122 -6.252 7.902 1.00 98.00 109 PRO A O 1
ATOM 892 N N . ALA A 1 110 ? -18.212 -7.020 8.265 1.00 97.62 110 ALA A N 1
ATOM 893 C CA . ALA A 1 110 ? -18.561 -7.177 6.856 1.00 97.62 110 ALA A CA 1
ATOM 894 C C . ALA A 1 110 ? -18.697 -5.812 6.171 1.00 97.62 110 ALA A C 1
ATOM 896 O O . ALA A 1 110 ? -19.287 -4.887 6.731 1.00 97.62 110 ALA A O 1
ATOM 897 N N . ASP A 1 111 ? -18.175 -5.702 4.953 1.00 96.19 111 ASP A N 1
ATOM 898 C CA . ASP A 1 111 ? -18.304 -4.504 4.133 1.00 96.19 111 ASP A CA 1
ATOM 899 C C . ASP A 1 111 ? -19.687 -4.485 3.471 1.00 96.19 111 ASP A C 1
ATOM 901 O O . ASP A 1 111 ? -20.046 -5.397 2.723 1.00 96.19 111 ASP A O 1
ATOM 905 N N . ALA A 1 112 ? -20.480 -3.452 3.768 1.00 94.31 112 ALA A N 1
ATOM 906 C CA . ALA A 1 112 ? -21.861 -3.338 3.299 1.00 94.31 112 ALA A CA 1
ATOM 907 C C . ALA A 1 112 ? -21.978 -3.251 1.766 1.00 94.31 112 ALA A C 1
ATOM 909 O O . ALA A 1 112 ? -23.007 -3.629 1.208 1.00 94.31 112 ALA A O 1
ATOM 910 N N . GLU A 1 113 ? -20.928 -2.782 1.085 1.00 93.44 113 GLU A N 1
ATOM 911 C CA . GLU A 1 113 ? -20.873 -2.657 -0.376 1.00 93.44 113 GLU A CA 1
ATOM 912 C C . GLU A 1 113 ? -20.174 -3.861 -1.034 1.00 93.44 113 GLU A C 1
ATOM 914 O O . GLU A 1 113 ? -20.104 -3.959 -2.260 1.00 93.44 113 GLU A O 1
ATOM 919 N N . GLY A 1 114 ? -19.702 -4.822 -0.234 1.00 95.25 114 GLY A N 1
ATOM 920 C CA . GLY A 1 114 ? -19.089 -6.056 -0.710 1.00 95.25 114 GLY A CA 1
ATOM 921 C C . GLY A 1 114 ? -17.633 -5.903 -1.156 1.00 95.25 114 GLY A C 1
ATOM 922 O O . GLY A 1 114 ? -17.130 -6.758 -1.890 1.00 95.25 114 GLY A O 1
ATOM 923 N N . PHE A 1 115 ? -16.936 -4.842 -0.735 1.00 95.50 115 PHE A N 1
ATOM 924 C CA . PHE A 1 115 ? -15.542 -4.635 -1.118 1.00 95.50 115 PHE A CA 1
ATOM 925 C C . PHE A 1 115 ? -14.561 -5.501 -0.322 1.00 95.50 115 PHE A C 1
ATOM 927 O O . PHE A 1 115 ? -14.635 -5.632 0.897 1.00 95.50 115 PHE A O 1
ATOM 934 N N . VAL A 1 116 ? -13.550 -6.014 -1.025 1.00 97.62 116 VAL A N 1
ATOM 935 C CA . VAL A 1 116 ? -12.323 -6.560 -0.433 1.00 97.62 116 VAL A CA 1
ATOM 936 C C . VAL A 1 116 ? -11.269 -5.465 -0.520 1.00 97.62 116 VAL A C 1
ATOM 938 O O . VAL A 1 116 ? -10.655 -5.283 -1.565 1.00 97.62 116 VAL A O 1
ATOM 941 N N . SER A 1 117 ? -11.119 -4.673 0.540 1.00 96.44 117 SER A N 1
ATOM 942 C CA . SER A 1 117 ? -10.223 -3.499 0.544 1.00 96.44 117 SER A CA 1
ATOM 943 C C . SER A 1 117 ? -9.559 -3.221 1.895 1.00 96.44 117 SER A C 1
ATOM 945 O O . SER A 1 117 ? -8.755 -2.296 2.021 1.00 96.44 117 SER A O 1
ATOM 947 N N . ARG A 1 118 ? -9.877 -4.007 2.931 1.00 98.12 118 ARG A N 1
ATOM 948 C CA . ARG A 1 118 ? -9.342 -3.823 4.285 1.00 98.12 118 ARG A CA 1
ATOM 949 C C . ARG A 1 118 ? -8.112 -4.694 4.470 1.00 98.12 118 ARG A C 1
ATOM 951 O O . ARG A 1 118 ? -8.210 -5.921 4.462 1.00 98.12 118 ARG A O 1
ATOM 958 N N . LEU A 1 119 ? -6.955 -4.054 4.598 1.00 98.62 119 LEU A N 1
ATOM 959 C CA . LEU A 1 119 ? -5.690 -4.733 4.845 1.00 98.62 119 LEU A CA 1
ATOM 960 C C . LEU A 1 119 ? -5.790 -5.458 6.187 1.00 98.62 119 LEU A C 1
ATOM 962 O O . LEU A 1 119 ? -6.156 -4.854 7.180 1.00 98.62 119 LEU A O 1
ATOM 966 N N . LYS A 1 120 ? -5.497 -6.751 6.223 1.00 98.75 120 LYS A N 1
ATOM 967 C CA . LYS A 1 120 ? -5.517 -7.558 7.447 1.00 98.75 120 LYS A CA 1
ATOM 968 C C . LYS A 1 120 ? -4.139 -7.629 8.082 1.00 98.75 120 LYS A C 1
ATOM 970 O O . LYS A 1 120 ? -3.985 -7.422 9.282 1.00 98.75 120 LYS A O 1
ATOM 975 N N . GLU A 1 121 ? -3.135 -7.919 7.267 1.00 98.75 121 GLU A N 1
ATOM 976 C CA . GLU A 1 121 ? -1.752 -8.054 7.706 1.00 98.75 121 GLU A CA 1
ATOM 977 C C . GLU A 1 121 ? -0.816 -7.633 6.578 1.00 98.75 121 GLU A C 1
ATOM 979 O O . GLU A 1 121 ? -1.059 -7.980 5.421 1.00 98.75 121 GLU A O 1
ATOM 984 N N . LYS A 1 122 ? 0.261 -6.925 6.918 1.00 98.75 122 LYS A N 1
ATOM 985 C CA . LYS A 1 122 ? 1.380 -6.632 6.023 1.00 98.75 122 LYS A CA 1
ATOM 986 C C . LYS A 1 122 ? 2.678 -7.105 6.662 1.00 98.75 122 LYS A C 1
ATOM 988 O O . LYS A 1 122 ? 3.101 -6.574 7.682 1.00 98.75 122 LYS A O 1
ATOM 993 N N . VAL A 1 123 ? 3.332 -8.068 6.028 1.00 98.56 123 VAL A N 1
ATOM 994 C CA . VAL A 1 123 ? 4.622 -8.618 6.446 1.00 98.56 123 VAL A CA 1
ATOM 995 C C . VAL A 1 123 ? 5.732 -8.019 5.590 1.00 98.56 123 VAL A C 1
ATOM 997 O O . VAL A 1 123 ? 5.723 -8.172 4.371 1.00 98.56 123 VAL A O 1
ATOM 1000 N N . VAL A 1 124 ? 6.709 -7.371 6.217 1.00 98.38 124 VAL A N 1
ATOM 1001 C CA . VAL A 1 124 ? 7.895 -6.797 5.575 1.00 98.38 124 VAL A CA 1
ATOM 1002 C C . VAL A 1 124 ? 9.091 -7.696 5.852 1.00 98.38 124 VAL A C 1
ATOM 1004 O O . VAL A 1 124 ? 9.544 -7.825 6.988 1.00 98.38 124 VAL A O 1
ATOM 1007 N N . LYS A 1 125 ? 9.605 -8.319 4.793 1.00 96.75 125 LYS A N 1
ATOM 1008 C CA . LYS A 1 125 ? 10.791 -9.171 4.827 1.00 96.75 125 LYS A CA 1
ATOM 1009 C C . LYS A 1 125 ? 11.991 -8.378 4.311 1.00 96.75 125 LYS A C 1
ATOM 1011 O O . LYS A 1 125 ? 11.895 -7.798 3.221 1.00 96.75 125 LYS A O 1
ATOM 1016 N N . PRO A 1 126 ? 13.105 -8.342 5.057 1.00 95.75 126 PRO A N 1
ATOM 1017 C CA . PRO A 1 126 ? 14.299 -7.630 4.629 1.00 95.75 126 PRO A CA 1
ATOM 1018 C C . PRO A 1 126 ? 14.870 -8.234 3.345 1.00 95.75 126 PRO A C 1
ATOM 1020 O O . PRO A 1 126 ? 14.680 -9.418 3.051 1.00 95.75 126 PRO A O 1
ATOM 1023 N N . ALA A 1 127 ? 15.589 -7.406 2.591 1.00 93.44 127 ALA A N 1
ATOM 1024 C CA . ALA A 1 127 ? 16.327 -7.867 1.427 1.00 93.44 127 ALA A CA 1
ATOM 1025 C C . ALA A 1 127 ? 17.402 -8.890 1.838 1.00 93.44 127 ALA A C 1
ATOM 1027 O O . ALA A 1 127 ? 18.014 -8.735 2.901 1.00 93.44 127 ALA A O 1
ATOM 1028 N N . PRO A 1 128 ? 17.686 -9.909 1.006 1.00 86.00 128 PRO A N 1
ATOM 1029 C CA . PRO A 1 128 ? 18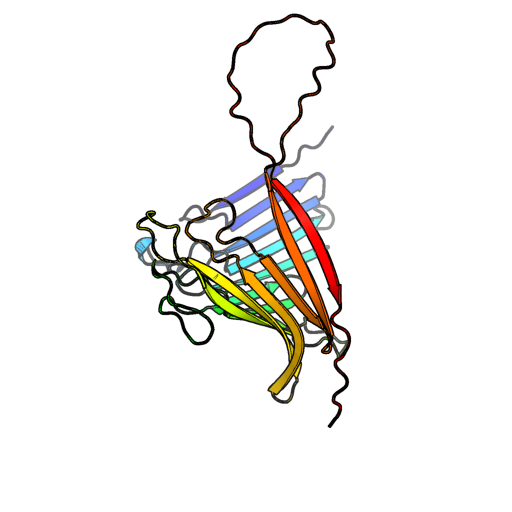.836 -10.775 1.221 1.00 86.00 128 PRO A CA 1
ATOM 1030 C C . PRO A 1 128 ? 20.113 -9.934 1.289 1.00 86.00 128 PRO A C 1
ATOM 1032 O O . PRO A 1 128 ? 20.408 -9.166 0.375 1.00 86.00 128 PRO A O 1
ATOM 1035 N N . SER A 1 129 ? 20.874 -10.070 2.370 1.00 83.06 129 SER A N 1
ATOM 1036 C CA . SER A 1 129 ? 22.118 -9.329 2.555 1.00 83.06 129 SER A CA 1
ATOM 1037 C C . SER A 1 129 ? 23.171 -10.211 3.225 1.00 83.06 129 SER A C 1
ATOM 1039 O O . SER A 1 129 ? 22.837 -11.177 3.910 1.00 83.06 129 SER A O 1
ATOM 1041 N N . SER A 1 130 ? 24.450 -9.884 3.026 1.00 74.75 130 SER A N 1
ATOM 1042 C CA . SER A 1 130 ? 25.563 -10.550 3.716 1.00 74.75 130 SER A CA 1
ATOM 1043 C C . SER A 1 130 ? 25.623 -10.215 5.211 1.00 74.75 130 SER A C 1
ATOM 1045 O O . SER A 1 130 ? 26.322 -10.893 5.961 1.00 74.75 130 SER A O 1
ATOM 1047 N N . GLN A 1 131 ? 24.894 -9.185 5.649 1.00 76.75 131 GLN A N 1
ATOM 1048 C CA . GLN A 1 131 ? 24.737 -8.808 7.046 1.00 76.75 131 GLN A CA 1
ATOM 1049 C C . GLN A 1 131 ? 23.454 -9.443 7.594 1.00 76.75 131 GLN A C 1
ATOM 1051 O O . GLN A 1 131 ? 22.343 -9.163 7.140 1.00 76.75 131 GLN A O 1
ATOM 1056 N N . SER A 1 132 ? 23.604 -10.321 8.580 1.00 74.62 132 SER A N 1
ATOM 1057 C CA . SER A 1 132 ? 22.473 -10.878 9.320 1.00 74.62 132 SER A CA 1
ATOM 1058 C C . SER A 1 132 ? 21.903 -9.850 10.299 1.00 74.62 132 SER A C 1
ATOM 1060 O O . SER A 1 132 ? 22.660 -9.063 10.865 1.00 74.62 132 SER A O 1
ATOM 1062 N N . GLY A 1 133 ? 20.600 -9.925 10.580 1.00 80.69 133 GLY A N 1
ATOM 1063 C CA . GLY A 1 133 ? 20.014 -9.296 11.772 1.00 80.69 133 GLY A CA 1
ATOM 1064 C C . GLY A 1 133 ? 18.866 -8.320 11.531 1.00 80.69 133 GLY A C 1
ATOM 1065 O O . GLY A 1 133 ? 18.254 -7.887 12.500 1.00 80.69 133 GLY A O 1
ATOM 1066 N N . ALA A 1 134 ? 18.528 -7.986 10.283 1.00 90.94 134 ALA A N 1
ATOM 1067 C CA . ALA A 1 134 ? 17.288 -7.258 10.026 1.00 90.94 134 ALA A CA 1
ATOM 1068 C C . ALA A 1 134 ? 16.084 -8.178 10.329 1.00 90.94 134 ALA A C 1
ATOM 1070 O O . ALA A 1 134 ? 16.015 -9.271 9.758 1.00 90.94 134 ALA A O 1
ATOM 1071 N N . PRO A 1 135 ? 15.152 -7.784 11.213 1.00 93.50 135 PRO A N 1
ATOM 1072 C CA . PRO A 1 135 ? 14.001 -8.614 11.543 1.00 93.50 135 PRO A CA 1
ATOM 1073 C C . PRO A 1 135 ? 12.966 -8.612 10.415 1.00 93.50 135 PRO A C 1
ATOM 1075 O O . PRO A 1 135 ? 12.855 -7.657 9.644 1.00 93.50 135 PRO A O 1
ATOM 1078 N N . THR A 1 136 ? 12.160 -9.673 10.351 1.00 96.81 136 THR A N 1
ATOM 1079 C CA . THR A 1 136 ? 10.894 -9.620 9.610 1.00 96.81 136 THR A CA 1
ATOM 1080 C C . THR A 1 136 ? 9.858 -8.949 10.498 1.00 96.81 136 THR A C 1
ATOM 1082 O O . THR A 1 136 ? 9.666 -9.363 11.638 1.00 96.81 136 THR A O 1
ATOM 1085 N N . LEU A 1 137 ? 9.177 -7.935 9.977 1.00 98.25 137 LEU A N 1
ATOM 1086 C CA . LEU A 1 137 ? 8.129 -7.228 10.709 1.00 98.25 137 LEU A CA 1
ATOM 1087 C C . LEU A 1 137 ? 6.757 -7.597 10.152 1.00 98.25 137 LEU A C 1
ATOM 1089 O O . LEU A 1 137 ? 6.613 -7.781 8.945 1.00 98.25 137 LEU A O 1
ATOM 1093 N N . SER A 1 138 ? 5.751 -7.694 11.012 1.00 98.50 138 SER A N 1
ATOM 1094 C CA . SER A 1 138 ? 4.350 -7.848 10.622 1.00 98.50 138 SER A CA 1
ATOM 1095 C C . SER A 1 138 ? 3.510 -6.759 11.260 1.00 98.50 138 SER A C 1
ATOM 1097 O O . SER A 1 138 ? 3.547 -6.583 12.473 1.00 98.50 138 SER A O 1
ATOM 1099 N N . THR A 1 139 ? 2.730 -6.056 10.451 1.00 98.75 139 THR A N 1
ATOM 1100 C CA . THR A 1 139 ? 1.732 -5.107 10.930 1.00 98.75 139 THR A CA 1
ATOM 1101 C C . THR A 1 139 ? 0.344 -5.687 10.720 1.00 98.75 139 THR A C 1
ATOM 1103 O O . THR A 1 139 ? -0.036 -5.987 9.586 1.00 98.75 139 THR A O 1
ATOM 1106 N N . ARG A 1 140 ? -0.419 -5.848 11.801 1.00 98.75 140 ARG A N 1
ATOM 1107 C CA . ARG A 1 140 ? -1.784 -6.388 11.789 1.00 98.75 140 ARG A CA 1
ATOM 1108 C C . ARG A 1 140 ? -2.800 -5.299 12.066 1.00 98.75 140 ARG A C 1
ATOM 1110 O O . ARG A 1 140 ? -2.620 -4.507 12.986 1.00 98.75 140 ARG A O 1
ATOM 1117 N N . TYR A 1 141 ? -3.884 -5.316 11.306 1.00 98.81 141 TYR A N 1
ATOM 1118 C CA . TYR A 1 141 ? -4.928 -4.306 11.373 1.00 98.81 141 TYR A CA 1
ATOM 1119 C C . TYR A 1 141 ? -6.245 -4.930 11.813 1.00 98.81 141 TYR A C 1
ATOM 1121 O O . TYR A 1 141 ? -6.629 -6.017 11.362 1.00 98.81 141 TYR A O 1
ATOM 1129 N N . ARG A 1 142 ? -6.957 -4.211 12.677 1.00 98.81 142 ARG A N 1
ATOM 1130 C CA . ARG A 1 142 ? -8.348 -4.502 13.021 1.00 98.81 142 ARG A CA 1
ATOM 1131 C C . ARG A 1 142 ? -9.204 -3.271 12.819 1.00 98.81 142 ARG A C 1
ATOM 1133 O O . ARG A 1 142 ? -8.712 -2.141 12.838 1.00 98.81 142 ARG A O 1
ATOM 1140 N N . TYR A 1 143 ? -10.483 -3.518 12.615 1.00 98.69 143 TYR A N 1
ATOM 1141 C CA . TYR A 1 143 ? -11.474 -2.529 12.258 1.00 98.69 143 TYR A CA 1
ATOM 1142 C C . TYR A 1 143 ? -12.743 -2.746 13.068 1.00 98.69 143 TYR A C 1
ATOM 1144 O O . TYR A 1 143 ? -13.107 -3.880 13.383 1.00 98.69 143 TYR A O 1
ATOM 1152 N N . SER A 1 144 ? -13.448 -1.653 13.327 1.00 97.69 144 SER A N 1
ATOM 1153 C CA . SER A 1 144 ? -14.728 -1.644 14.022 1.00 97.69 144 SER A CA 1
ATOM 1154 C C . SER A 1 144 ? -15.791 -0.930 13.191 1.00 97.69 144 SER A C 1
ATOM 1156 O O . SER A 1 144 ? -15.494 -0.216 12.231 1.00 97.69 144 SER A O 1
ATOM 1158 N N . THR A 1 145 ? -17.052 -1.166 13.537 1.00 97.19 145 THR A N 1
ATOM 1159 C CA . THR A 1 145 ? -18.198 -0.508 12.908 1.00 97.19 145 THR A CA 1
ATOM 1160 C C . THR A 1 145 ? -18.545 0.762 13.672 1.00 97.19 145 THR A C 1
ATOM 1162 O O . THR A 1 145 ? -18.577 0.762 14.904 1.00 97.19 145 THR A O 1
ATOM 1165 N N . LEU A 1 146 ? -18.859 1.831 12.946 1.00 97.00 146 LEU A N 1
ATOM 1166 C CA . LEU A 1 146 ? -19.445 3.046 13.489 1.00 97.00 146 LEU A CA 1
ATOM 1167 C C . LEU A 1 146 ? -20.794 3.301 12.803 1.00 97.00 146 LEU A C 1
ATOM 1169 O O . LEU A 1 146 ? -20.864 3.154 11.580 1.00 97.00 146 LEU A O 1
ATOM 1173 N N . PRO A 1 147 ? -21.850 3.669 13.554 1.00 97.12 147 PRO A N 1
ATOM 1174 C CA . PRO A 1 147 ? -23.154 3.912 12.959 1.00 97.12 147 PRO A CA 1
ATOM 1175 C C . PRO A 1 147 ? -23.102 4.997 11.887 1.00 97.12 147 PRO A C 1
ATOM 1177 O O . PRO A 1 147 ? -22.245 5.877 11.916 1.00 97.12 147 PRO A O 1
ATOM 1180 N N . ALA A 1 148 ? -24.041 4.965 10.949 1.00 96.50 148 ALA A N 1
ATOM 1181 C CA . ALA A 1 148 ? -24.256 6.115 10.083 1.00 96.50 148 ALA A CA 1
ATOM 1182 C C . ALA A 1 148 ? -24.803 7.316 10.878 1.00 96.50 148 ALA A C 1
ATOM 1184 O O . ALA A 1 148 ? -25.343 7.183 11.979 1.00 96.50 148 ALA A O 1
ATOM 1185 N N . LEU A 1 149 ? -24.718 8.514 10.291 1.00 97.25 149 LEU A N 1
ATOM 1186 C CA . LEU A 1 149 ? -25.349 9.700 10.874 1.00 97.25 149 LEU A CA 1
ATOM 1187 C C . LEU A 1 149 ? -26.858 9.490 11.024 1.00 97.25 149 LEU A C 1
ATOM 1189 O O . LEU A 1 149 ? -27.511 8.949 10.123 1.00 97.25 149 LEU A O 1
ATOM 1193 N N . THR A 1 150 ? -27.418 9.977 12.130 1.00 96.62 150 THR A N 1
ATOM 1194 C CA . THR A 1 150 ? -28.853 9.867 12.397 1.00 96.62 150 THR A CA 1
ATOM 1195 C C . THR A 1 150 ? -29.651 10.490 11.253 1.00 96.62 150 THR A C 1
ATOM 1197 O O . THR A 1 150 ? -29.420 11.634 10.861 1.00 96.62 150 THR A O 1
ATOM 1200 N N . GLY A 1 151 ? -30.597 9.723 10.704 1.00 94.81 151 GLY A N 1
ATOM 1201 C CA . GLY A 1 151 ? -31.455 10.162 9.601 1.00 94.81 151 GLY A CA 1
ATOM 1202 C C . GLY A 1 151 ? -30.783 10.193 8.223 1.00 94.81 151 GLY A C 1
ATOM 1203 O O . GLY A 1 151 ? -31.360 10.759 7.301 1.00 94.81 151 GLY A O 1
ATOM 1204 N N . SER A 1 152 ? -29.585 9.618 8.063 1.00 94.56 152 SER A N 1
ATOM 1205 C CA . SER A 1 152 ? -28.899 9.575 6.761 1.00 94.56 152 SER A CA 1
ATOM 1206 C C . SER A 1 152 ? -29.371 8.463 5.823 1.00 94.56 152 SER A C 1
ATOM 1208 O O . SER A 1 152 ? -29.112 8.558 4.629 1.00 94.56 152 SER A O 1
ATOM 1210 N N . GLU A 1 153 ? -30.027 7.421 6.348 1.00 94.06 153 GLU A N 1
ATOM 1211 C CA . GLU A 1 153 ? -30.416 6.202 5.606 1.00 94.06 153 GLU A CA 1
ATOM 1212 C C . GLU A 1 153 ? -29.233 5.431 4.981 1.00 94.06 153 GLU A C 1
ATOM 1214 O O . GLU A 1 153 ? -29.432 4.485 4.221 1.00 94.06 153 GLU A O 1
ATOM 1219 N N . LEU A 1 154 ? -27.996 5.811 5.311 1.00 94.31 154 LEU A N 1
ATOM 1220 C CA . LEU A 1 154 ? -26.780 5.146 4.854 1.00 94.31 154 LEU A CA 1
ATOM 1221 C C . LEU A 1 154 ? -26.425 3.964 5.769 1.00 94.31 154 LEU A C 1
ATOM 1223 O O . LEU A 1 154 ? -26.817 3.962 6.939 1.00 94.31 154 LEU A O 1
ATOM 1227 N N . PRO A 1 155 ? -25.682 2.961 5.263 1.00 94.06 155 PRO A N 1
ATOM 1228 C CA . PRO A 1 155 ? -25.165 1.892 6.103 1.00 94.06 155 PRO A CA 1
ATOM 1229 C C . PRO A 1 155 ? -24.104 2.416 7.075 1.00 94.06 155 PRO A C 1
ATOM 1231 O O . PRO A 1 155 ? -23.424 3.413 6.813 1.00 94.06 155 PRO A O 1
ATOM 1234 N N . ASP A 1 156 ? -23.935 1.688 8.175 1.00 95.31 156 ASP A N 1
ATOM 1235 C CA . ASP A 1 156 ? -22.810 1.869 9.084 1.00 95.31 156 ASP A CA 1
ATOM 1236 C C . ASP A 1 156 ? -21.482 1.748 8.327 1.00 95.31 156 ASP A C 1
ATOM 1238 O O . ASP A 1 156 ? -21.355 0.975 7.371 1.00 95.31 156 ASP A O 1
ATOM 1242 N N . TRP A 1 157 ? -20.469 2.491 8.766 1.00 94.12 157 TRP A N 1
ATOM 1243 C CA . TRP A 1 157 ? -19.164 2.474 8.119 1.00 94.12 157 TRP A CA 1
ATOM 1244 C C . TRP A 1 157 ? -18.101 1.823 8.993 1.00 94.12 157 TRP A C 1
ATOM 1246 O O . TRP A 1 157 ? -18.141 1.835 10.221 1.00 94.12 157 TRP A O 1
ATOM 1256 N N . ILE A 1 158 ? -17.091 1.273 8.332 1.00 97.44 158 ILE A N 1
ATOM 1257 C CA . ILE A 1 158 ? -15.985 0.577 8.981 1.00 97.44 158 ILE A CA 1
ATOM 1258 C C . ILE A 1 158 ? -14.830 1.557 9.205 1.00 97.44 158 ILE A C 1
ATOM 1260 O O . ILE A 1 158 ? -14.305 2.115 8.233 1.00 97.44 158 ILE A O 1
ATOM 1264 N N . VAL A 1 159 ? -14.395 1.716 10.454 1.00 97.69 159 VAL A N 1
ATOM 1265 C CA . VAL A 1 159 ? -13.243 2.537 10.859 1.00 97.69 159 VAL A CA 1
ATOM 1266 C C . VAL A 1 159 ? -12.061 1.668 11.306 1.00 97.69 159 VAL A C 1
ATOM 1268 O O . VAL A 1 159 ? -12.273 0.552 11.781 1.00 97.69 159 VAL A O 1
ATOM 1271 N N . PRO A 1 160 ? -10.806 2.135 11.167 1.00 97.94 160 PRO A N 1
ATOM 1272 C CA . PRO A 1 160 ? -9.661 1.481 11.798 1.00 97.94 160 PRO A CA 1
ATOM 1273 C C . PRO A 1 160 ? -9.822 1.457 13.320 1.00 97.94 160 PRO A C 1
ATOM 1275 O O . PRO A 1 160 ? -10.263 2.438 13.908 1.00 97.94 160 PRO A O 1
ATOM 1278 N N . GLU A 1 161 ? -9.446 0.359 13.959 1.00 98.31 161 GLU A N 1
ATOM 1279 C CA . GLU A 1 161 ? -9.517 0.207 15.414 1.00 98.31 161 GLU A CA 1
ATOM 1280 C C . GLU A 1 161 ? -8.117 0.034 15.995 1.00 98.31 161 GLU A C 1
ATOM 1282 O O . GLU A 1 161 ? -7.686 0.846 16.811 1.00 98.31 161 GLU A O 1
ATOM 1287 N N . THR A 1 162 ? -7.383 -0.984 15.538 1.00 98.50 162 THR A N 1
ATOM 1288 C CA . THR A 1 162 ? -6.031 -1.260 16.031 1.00 98.50 162 THR A CA 1
ATOM 1289 C C . THR A 1 162 ? -5.034 -1.483 14.912 1.00 98.50 162 THR A C 1
ATOM 1291 O O . THR A 1 162 ? -5.350 -2.142 13.920 1.00 98.50 162 THR A O 1
ATOM 1294 N N . GLU A 1 163 ? -3.802 -1.044 15.141 1.00 98.38 163 GLU A N 1
ATOM 1295 C CA . GLU A 1 163 ? -2.623 -1.418 14.362 1.00 98.38 163 GLU A CA 1
ATOM 1296 C C . GLU A 1 163 ? -1.572 -1.994 15.317 1.00 98.38 163 GLU A C 1
ATOM 1298 O O . GLU A 1 163 ? -1.168 -1.333 16.269 1.00 98.38 163 GLU A O 1
ATOM 1303 N N . THR A 1 164 ? -1.149 -3.238 15.098 1.00 98.50 164 THR A N 1
ATOM 1304 C CA . THR A 1 164 ? -0.161 -3.921 15.947 1.00 98.50 164 THR A CA 1
ATOM 1305 C C . THR A 1 164 ? 1.065 -4.277 15.123 1.00 98.50 164 THR A C 1
ATOM 1307 O O . THR A 1 164 ? 0.965 -5.062 14.180 1.00 98.50 164 THR A O 1
ATOM 1310 N N . LEU A 1 165 ? 2.216 -3.721 15.495 1.00 98.38 165 LEU A N 1
ATOM 1311 C CA . LEU A 1 165 ? 3.517 -4.034 14.919 1.00 98.38 165 LEU A CA 1
ATOM 1312 C C . LEU A 1 165 ? 4.189 -5.148 15.721 1.00 98.38 165 LEU A C 1
ATOM 1314 O O . LEU A 1 165 ? 4.412 -5.032 16.926 1.00 98.38 165 LEU A O 1
ATOM 1318 N N . LEU A 1 166 ? 4.560 -6.206 15.017 1.00 97.88 166 LEU A N 1
ATOM 1319 C CA . LEU A 1 166 ? 5.191 -7.405 15.541 1.00 97.88 166 LEU A CA 1
ATOM 1320 C C . LEU A 1 166 ? 6.550 -7.604 14.871 1.00 97.88 166 LEU A C 1
ATOM 1322 O O . LEU A 1 166 ? 6.681 -7.420 13.660 1.00 97.88 166 LEU A O 1
ATOM 1326 N N . GLN A 1 167 ? 7.532 -8.068 15.630 1.00 97.19 167 GLN A N 1
ATOM 1327 C CA . GLN A 1 167 ? 8.706 -8.746 15.094 1.00 97.19 167 GLN A CA 1
ATOM 1328 C C . GLN A 1 167 ? 8.403 -10.241 15.000 1.00 97.19 167 GLN A C 1
ATOM 1330 O O . GLN A 1 167 ? 7.981 -10.846 15.983 1.00 97.19 167 GLN A O 1
ATOM 1335 N N . LEU A 1 168 ? 8.579 -10.828 13.816 1.00 96.44 168 LEU A N 1
ATOM 1336 C CA . LEU A 1 168 ? 8.425 -12.265 13.597 1.00 96.44 168 LEU A CA 1
ATOM 1337 C C . LEU A 1 168 ? 9.770 -12.963 13.788 1.00 96.44 168 LEU A C 1
ATOM 1339 O O . LEU A 1 168 ? 10.753 -12.608 13.130 1.00 96.44 168 LEU A O 1
ATOM 1343 N N . GLU A 1 169 ? 9.785 -13.977 14.644 1.00 93.31 169 GLU A N 1
ATOM 1344 C CA . GLU A 1 169 ? 10.973 -14.762 14.957 1.00 93.31 169 GLU A CA 1
ATOM 1345 C C . GLU A 1 169 ? 11.095 -16.000 14.063 1.00 93.31 169 GLU A C 1
ATOM 1347 O O . GLU A 1 169 ? 10.133 -16.485 13.460 1.00 93.31 169 GLU A O 1
ATOM 1352 N N . SER A 1 170 ? 12.314 -16.533 13.971 1.00 86.62 170 SER A N 1
ATOM 1353 C CA . SER A 1 170 ? 12.609 -17.688 13.105 1.00 86.62 170 SER A CA 1
ATOM 1354 C C . SER A 1 170 ? 11.976 -18.995 13.596 1.00 86.62 170 SER A C 1
ATOM 1356 O O . SER A 1 170 ? 11.799 -19.920 12.807 1.00 86.62 170 SER A O 1
ATOM 1358 N N . ASP A 1 171 ? 11.629 -19.077 14.881 1.00 89.69 171 ASP A N 1
ATOM 1359 C CA . ASP A 1 171 ? 10.955 -20.221 15.505 1.00 89.69 171 ASP A CA 1
ATOM 1360 C C . ASP A 1 171 ? 9.420 -20.183 15.352 1.00 89.69 171 ASP A C 1
ATOM 1362 O O . ASP A 1 171 ? 8.723 -21.076 15.832 1.00 89.69 171 ASP A O 1
ATOM 1366 N N . GLY A 1 172 ? 8.891 -19.169 14.656 1.00 87.88 172 GLY A N 1
ATOM 1367 C CA . GLY A 1 172 ? 7.461 -18.970 14.433 1.00 87.88 172 GLY A CA 1
ATOM 1368 C C . GLY A 1 172 ? 6.753 -18.182 15.536 1.00 87.88 172 GLY A C 1
ATOM 1369 O O . GLY A 1 172 ? 5.550 -17.940 15.417 1.00 87.88 172 GLY A O 1
ATOM 1370 N N . THR A 1 173 ? 7.466 -17.759 16.583 1.00 94.19 173 THR A N 1
ATOM 1371 C CA . THR A 1 173 ? 6.929 -16.837 17.587 1.00 94.19 173 THR A CA 1
ATOM 1372 C C . THR A 1 173 ? 6.934 -15.391 17.079 1.00 94.19 173 THR A C 1
ATOM 1374 O O . THR A 1 173 ? 7.458 -15.071 16.007 1.00 94.19 173 THR A O 1
ATOM 1377 N N . SER A 1 174 ? 6.288 -14.494 17.825 1.00 95.44 174 SER A N 1
ATOM 1378 C CA . SER A 1 174 ? 6.278 -13.068 17.511 1.00 95.44 174 SER A CA 1
ATOM 1379 C C . SER A 1 174 ? 6.320 -12.220 18.771 1.00 95.44 174 SER A C 1
ATOM 1381 O O . SER A 1 174 ? 5.627 -12.536 19.739 1.00 95.44 174 SER A O 1
ATOM 1383 N N . VAL A 1 175 ? 7.055 -11.113 18.719 1.00 95.12 175 VAL A N 1
ATOM 1384 C CA . VAL A 1 175 ? 7.145 -10.118 19.792 1.00 95.12 175 VAL A CA 1
ATOM 1385 C C . VAL A 1 175 ? 6.388 -8.863 19.372 1.00 95.12 175 VAL A C 1
ATOM 1387 O O . VAL A 1 175 ? 6.652 -8.314 18.304 1.00 95.12 175 VAL A O 1
ATOM 1390 N N . GLU A 1 176 ? 5.449 -8.398 20.196 1.00 96.31 176 GLU A N 1
ATOM 1391 C CA . GLU A 1 176 ? 4.791 -7.103 19.988 1.00 96.31 176 GLU A CA 1
ATOM 1392 C C . GLU A 1 176 ? 5.775 -5.971 20.280 1.00 96.31 176 GLU A C 1
ATOM 1394 O O . GLU A 1 176 ? 6.312 -5.867 21.380 1.00 96.31 176 GLU A O 1
ATOM 1399 N N . LEU A 1 177 ? 6.025 -5.140 19.269 1.00 96.25 177 LEU A N 1
ATOM 1400 C CA . LEU A 1 177 ? 6.892 -3.972 19.381 1.00 96.25 177 LEU A CA 1
ATOM 1401 C C . LEU A 1 177 ? 6.079 -2.725 19.714 1.00 96.25 177 LEU A C 1
ATOM 1403 O O . LEU A 1 177 ? 6.489 -1.925 20.551 1.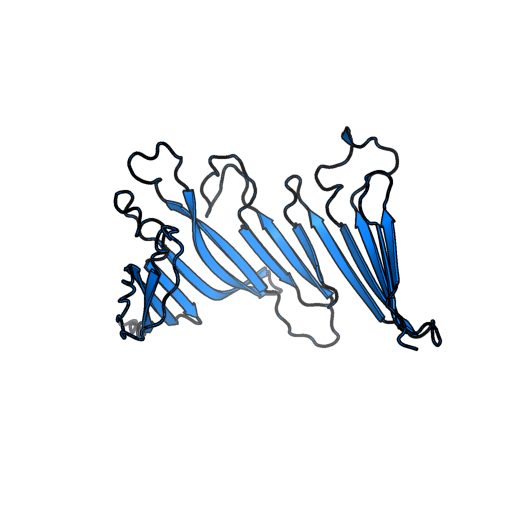00 96.25 177 LEU A O 1
ATOM 1407 N N . GLN A 1 178 ? 4.938 -2.561 19.045 1.00 97.75 178 GLN A N 1
ATOM 1408 C CA . GLN A 1 178 ? 4.078 -1.393 19.177 1.00 97.75 178 GLN A CA 1
ATOM 1409 C C . GLN A 1 178 ? 2.622 -1.776 18.933 1.00 97.75 178 GLN A C 1
ATOM 1411 O O . GLN A 1 178 ? 2.321 -2.603 18.069 1.00 97.75 178 GLN A O 1
ATOM 1416 N N . LYS A 1 179 ? 1.711 -1.099 19.625 1.00 98.00 179 LYS A N 1
ATOM 1417 C CA . LYS A 1 179 ? 0.282 -1.154 19.345 1.00 98.00 179 LYS A CA 1
ATOM 1418 C C . LYS A 1 179 ? -0.316 0.242 19.335 1.00 98.00 179 LYS A C 1
ATOM 1420 O O . LYS A 1 179 ? -0.008 1.063 20.188 1.00 98.00 179 LYS A O 1
ATOM 1425 N N . ILE A 1 180 ? -1.180 0.492 18.366 1.00 98.06 180 ILE A N 1
ATOM 1426 C CA . ILE A 1 180 ? -1.972 1.708 18.233 1.00 98.06 180 ILE A CA 1
ATOM 1427 C C . ILE A 1 180 ? -3.437 1.315 18.401 1.00 98.06 180 ILE A C 1
ATOM 1429 O O . ILE A 1 180 ? -3.891 0.359 17.770 1.00 98.06 180 ILE A O 1
ATOM 1433 N N . LEU A 1 181 ? -4.172 2.049 19.235 1.00 98.25 181 LEU A N 1
ATOM 1434 C CA . LEU A 1 181 ? -5.623 1.952 19.391 1.00 98.25 181 LEU A CA 1
ATOM 1435 C C . LEU A 1 181 ? -6.259 3.314 19.094 1.00 98.25 181 LEU A C 1
ATOM 1437 O O . LEU A 1 181 ? -5.917 4.327 19.708 1.00 98.25 181 LEU A O 1
ATOM 1441 N N . LEU A 1 182 ? -7.206 3.320 18.159 1.00 98.25 182 LEU A N 1
ATOM 1442 C CA . LEU A 1 182 ? -7.957 4.499 17.749 1.00 98.25 182 LEU A CA 1
ATOM 1443 C C . LEU A 1 182 ? -9.392 4.421 18.265 1.00 98.25 182 LEU A C 1
ATOM 1445 O O . LEU A 1 182 ? -10.206 3.626 17.797 1.00 98.25 182 LEU A O 1
ATOM 1449 N N . GLU A 1 183 ? -9.733 5.316 19.185 1.00 97.69 183 GLU A N 1
ATOM 1450 C CA . GLU A 1 183 ? -11.104 5.466 19.663 1.00 97.69 183 GLU A CA 1
ATOM 1451 C C . GLU A 1 183 ? -11.792 6.590 18.890 1.00 97.69 183 GLU A C 1
ATOM 1453 O O . GLU A 1 183 ? -11.363 7.748 18.914 1.00 97.69 183 GLU A O 1
ATOM 1458 N N . HIS A 1 184 ? -12.874 6.249 18.197 1.00 97.94 184 HIS A N 1
ATOM 1459 C CA . HIS A 1 184 ? -13.641 7.181 17.379 1.00 97.94 184 HIS A CA 1
ATOM 1460 C C . HIS A 1 184 ? -14.796 7.799 18.173 1.00 97.94 184 HIS A C 1
ATOM 1462 O O . HIS A 1 184 ? -15.422 7.152 19.011 1.00 97.94 184 HIS A O 1
ATOM 1468 N N . ILE A 1 185 ? -15.114 9.064 17.891 1.00 98.00 185 ILE A N 1
ATOM 1469 C CA . ILE A 1 185 ? -16.246 9.763 18.496 1.00 98.00 185 ILE A CA 1
ATOM 1470 C C . ILE A 1 185 ? -17.546 9.196 17.912 1.00 98.00 185 ILE A C 1
ATOM 1472 O O . ILE A 1 185 ? -17.917 9.461 16.761 1.00 98.00 185 ILE A O 1
ATOM 1476 N N . ASN A 1 186 ? -18.262 8.425 18.727 1.00 97.62 186 ASN A N 1
ATOM 1477 C CA . ASN A 1 186 ? -19.558 7.855 18.379 1.00 97.62 186 ASN A CA 1
ATOM 1478 C C . ASN A 1 186 ? -20.703 8.771 18.848 1.00 97.62 186 ASN A C 1
ATOM 1480 O O . ASN A 1 186 ? -21.177 8.670 19.977 1.00 97.62 186 ASN A O 1
ATOM 1484 N N . GLN A 1 187 ? -21.095 9.716 17.993 1.00 97.19 187 GLN A N 1
ATOM 1485 C CA . GLN A 1 187 ? -22.167 10.685 18.229 1.00 97.19 187 GLN A CA 1
ATOM 1486 C C . GLN A 1 187 ? -22.937 10.915 16.917 1.00 97.19 187 GLN A C 1
ATOM 1488 O O . GLN A 1 187 ? -22.748 11.958 16.291 1.00 97.19 187 GLN A O 1
ATOM 1493 N N . PRO A 1 188 ? -23.769 9.963 16.460 1.00 96.94 188 PRO A N 1
ATOM 1494 C CA . PRO A 1 188 ? -24.423 10.030 15.147 1.00 96.94 188 PRO A CA 1
ATOM 1495 C C . PRO A 1 188 ? -25.345 11.252 14.970 1.00 96.94 188 PRO A C 1
ATOM 1497 O O . PRO A 1 188 ? -25.560 11.699 13.844 1.00 96.94 188 PRO A O 1
ATOM 1500 N N . ASP A 1 189 ? -25.802 11.861 16.069 1.00 97.44 189 ASP A N 1
ATOM 1501 C CA . ASP A 1 189 ? -26.574 13.114 16.081 1.00 97.44 189 ASP A CA 1
ATOM 1502 C C . ASP A 1 189 ? -25.715 14.389 15.964 1.00 97.44 189 ASP A C 1
ATOM 1504 O O . ASP A 1 189 ? -26.244 15.496 15.853 1.00 97.44 189 ASP A O 1
ATOM 1508 N N . ALA A 1 190 ? -24.384 14.268 15.994 1.00 95.88 190 ALA A N 1
ATOM 1509 C CA . ALA A 1 190 ? -23.441 15.381 15.923 1.00 95.88 190 ALA A CA 1
ATOM 1510 C C . ALA A 1 190 ? -22.539 15.267 14.676 1.00 95.88 190 ALA A C 1
ATOM 1512 O O . ALA A 1 190 ? -21.362 14.910 14.798 1.00 95.88 190 ALA A O 1
ATOM 1513 N N . PRO A 1 191 ? -23.026 15.649 13.473 1.00 94.19 191 PRO A N 1
ATOM 1514 C CA . PRO A 1 191 ? -22.310 15.449 12.208 1.00 94.19 191 PRO A CA 1
ATOM 1515 C C . PRO A 1 191 ? -20.902 16.040 12.150 1.00 94.19 191 PRO A C 1
ATOM 1517 O O . PRO A 1 191 ? -20.054 15.571 11.397 1.00 94.19 191 PRO A O 1
ATOM 1520 N N . PHE A 1 192 ? -20.637 17.093 12.926 1.00 94.00 192 PHE A N 1
ATOM 1521 C CA . PHE A 1 192 ? -19.308 17.687 12.981 1.00 94.00 192 PHE A CA 1
ATOM 1522 C C . PHE A 1 192 ? -18.293 16.812 13.727 1.00 94.00 192 PHE A C 1
ATOM 1524 O O . PHE A 1 192 ? -17.123 16.828 13.350 1.00 94.00 192 PHE A O 1
ATOM 1531 N N . GLN A 1 193 ? -18.714 16.090 14.769 1.00 95.38 193 GLN A N 1
ATOM 1532 C CA . GLN A 1 193 ? -17.833 15.313 15.650 1.00 95.38 193 GLN A CA 1
ATOM 1533 C C . GLN A 1 193 ? -17.775 13.834 15.265 1.00 95.38 193 GLN A C 1
ATOM 1535 O O . GLN A 1 193 ? -16.714 13.220 15.369 1.00 95.38 193 GLN A O 1
ATOM 1540 N N . HIS A 1 194 ? -18.903 13.271 14.824 1.00 97.12 194 HIS A N 1
ATOM 1541 C CA . HIS A 1 194 ? -19.036 11.846 14.562 1.00 97.12 194 HIS A CA 1
ATOM 1542 C C . HIS A 1 194 ? -17.972 11.313 13.600 1.00 97.12 194 HIS A C 1
ATOM 1544 O O . HIS A 1 194 ? -17.676 11.937 12.580 1.00 97.12 194 HIS A O 1
ATOM 1550 N N . GLY A 1 195 ? -17.390 10.159 13.921 1.00 95.62 195 GLY A N 1
ATOM 1551 C CA . GLY A 1 195 ? -16.414 9.500 13.053 1.00 95.62 195 GLY A CA 1
ATOM 1552 C C . GLY A 1 195 ? -15.002 10.043 13.129 1.00 95.62 195 GLY A C 1
ATOM 1553 O O . GLY A 1 195 ? -14.105 9.459 12.534 1.00 95.62 195 GLY A O 1
ATOM 1554 N N . ARG A 1 196 ? -14.764 11.134 13.857 1.00 96.06 196 ARG A N 1
ATOM 1555 C CA . ARG A 1 196 ? -13.402 11.614 14.095 1.00 96.06 196 ARG A CA 1
ATOM 1556 C C . ARG A 1 196 ? -12.729 10.780 15.176 1.00 96.06 196 ARG A C 1
ATOM 1558 O O . ARG A 1 196 ? -13.389 10.324 16.104 1.00 96.06 196 ARG A O 1
ATOM 1565 N N . THR A 1 197 ? -11.414 10.633 15.102 1.00 97.00 197 THR A N 1
ATOM 1566 C CA . THR A 1 197 ? -10.616 10.045 16.184 1.00 97.00 197 THR A CA 1
ATOM 1567 C C . THR A 1 197 ? -10.678 10.946 17.417 1.00 97.00 197 THR A C 1
ATOM 1569 O O . THR A 1 197 ? -10.215 12.077 17.375 1.00 97.00 197 THR A O 1
ATOM 1572 N N . GLY A 1 198 ? -11.249 10.467 18.517 1.00 96.75 198 GLY A N 1
ATOM 1573 C CA . GLY A 1 198 ? -11.249 11.172 19.799 1.00 96.75 198 GLY A CA 1
ATOM 1574 C C . GLY A 1 198 ? -9.968 10.922 20.590 1.00 96.75 198 GLY A C 1
ATOM 1575 O O . GLY A 1 198 ? -9.416 11.851 21.182 1.00 96.75 198 GLY A O 1
ATOM 1576 N N . ARG A 1 199 ? -9.462 9.683 20.569 1.00 97.31 199 ARG A N 1
ATOM 1577 C CA . ARG A 1 199 ? -8.214 9.291 21.240 1.00 97.31 199 ARG A CA 1
ATOM 1578 C C . ARG A 1 199 ? -7.365 8.404 20.333 1.00 97.31 199 ARG A C 1
ATOM 1580 O O . ARG A 1 199 ? -7.891 7.527 19.656 1.00 97.31 199 ARG A O 1
ATOM 1587 N N . ASN A 1 200 ? -6.060 8.648 20.343 1.00 97.50 200 ASN A N 1
ATOM 1588 C CA . ASN A 1 200 ? -5.036 7.754 19.812 1.00 97.50 200 ASN A CA 1
ATOM 1589 C C . ASN A 1 200 ? -4.165 7.304 20.990 1.00 97.50 200 ASN A C 1
ATOM 1591 O O . ASN A 1 200 ? -3.616 8.151 21.698 1.00 97.50 200 ASN A O 1
ATOM 1595 N N . ILE A 1 201 ? -4.095 5.999 21.226 1.00 97.62 201 ILE A N 1
ATOM 1596 C CA . ILE A 1 201 ? -3.310 5.388 22.296 1.00 97.62 201 ILE A CA 1
ATOM 1597 C C . ILE A 1 201 ? -2.204 4.577 21.633 1.00 97.62 201 ILE A C 1
ATOM 1599 O O . ILE A 1 201 ? -2.486 3.603 20.940 1.00 97.62 201 ILE A O 1
ATOM 1603 N N . GLU A 1 202 ? -0.960 4.986 21.847 1.00 97.44 202 GLU A N 1
ATOM 1604 C CA . GLU A 1 202 ? 0.223 4.306 21.332 1.00 97.44 202 GLU A CA 1
ATOM 1605 C C . GLU A 1 202 ? 0.957 3.627 22.487 1.00 97.44 202 GLU A C 1
ATOM 1607 O O . GLU A 1 202 ? 1.500 4.300 23.365 1.00 97.44 202 GLU A O 1
ATOM 1612 N N . SER A 1 203 ? 0.976 2.299 22.474 1.00 96.69 203 SER A N 1
ATOM 1613 C CA . SER A 1 203 ? 1.696 1.452 23.419 1.00 96.69 203 SER A CA 1
ATOM 1614 C C . SER A 1 203 ? 3.032 1.035 22.808 1.00 96.69 203 SER A C 1
ATOM 1616 O O . SER A 1 203 ? 3.063 0.411 21.745 1.00 96.69 203 SER A O 1
ATOM 1618 N N . LEU A 1 204 ? 4.141 1.356 23.474 1.00 94.44 204 LEU A N 1
ATOM 1619 C CA . LEU A 1 204 ? 5.492 0.933 23.091 1.00 94.44 204 LEU A CA 1
ATOM 1620 C C . LEU A 1 204 ? 6.194 0.361 24.324 1.00 94.44 204 LEU A C 1
ATOM 1622 O O . LEU A 1 204 ? 6.345 1.061 25.325 1.00 94.44 204 LEU A O 1
ATOM 1626 N N . ASN A 1 205 ? 6.641 -0.896 24.261 1.00 85.75 205 ASN A N 1
ATOM 1627 C CA . ASN A 1 205 ? 7.288 -1.583 25.390 1.00 85.75 205 ASN A CA 1
ATOM 1628 C C . ASN A 1 205 ? 6.476 -1.500 26.702 1.00 85.75 205 ASN A C 1
ATOM 1630 O O . ASN A 1 205 ? 7.032 -1.223 27.763 1.00 85.75 205 ASN A O 1
ATOM 1634 N N . GLY A 1 206 ? 5.153 -1.673 26.612 1.00 81.62 206 GLY A N 1
ATOM 1635 C CA . GLY A 1 206 ? 4.232 -1.609 27.756 1.00 81.62 206 GLY A CA 1
ATOM 1636 C C . GLY A 1 206 ? 3.905 -0.199 28.259 1.00 81.62 206 GLY A C 1
ATOM 1637 O O . GLY A 1 206 ? 3.129 -0.065 29.198 1.00 81.62 206 GLY A O 1
ATOM 1638 N N . LYS A 1 207 ? 4.461 0.853 27.644 1.00 90.50 207 LYS A N 1
ATOM 1639 C CA . LYS A 1 207 ? 4.206 2.244 28.030 1.00 90.50 207 LYS A CA 1
ATOM 1640 C C . LYS A 1 207 ? 3.255 2.913 27.061 1.00 90.50 207 LYS A C 1
ATOM 1642 O O . LYS A 1 207 ? 3.526 2.964 25.861 1.00 90.50 207 LYS A O 1
ATOM 1647 N N . ASP A 1 208 ? 2.203 3.501 27.613 1.00 94.25 208 ASP A N 1
ATOM 1648 C CA . ASP A 1 208 ? 1.155 4.140 26.833 1.00 94.25 208 ASP A CA 1
ATOM 1649 C C . ASP A 1 208 ? 1.372 5.644 26.718 1.00 94.25 208 ASP A C 1
ATOM 1651 O O . ASP A 1 208 ? 1.551 6.368 27.704 1.00 94.25 208 ASP A O 1
ATOM 1655 N N . THR A 1 209 ? 1.278 6.124 25.485 1.00 95.88 209 THR A N 1
ATOM 1656 C CA . THR A 1 209 ? 1.175 7.537 25.149 1.00 95.88 209 THR A CA 1
ATOM 1657 C C . THR A 1 209 ? -0.213 7.797 24.589 1.00 95.88 209 THR A C 1
ATOM 1659 O O . THR A 1 209 ? -0.583 7.278 23.540 1.00 95.88 209 THR A O 1
ATOM 1662 N N . VAL A 1 210 ? -0.992 8.623 25.283 1.00 96.25 210 VAL A N 1
ATOM 1663 C CA . VAL A 1 210 ? -2.365 8.953 24.891 1.00 96.25 210 VAL A CA 1
ATOM 1664 C C . VAL A 1 210 ? -2.398 10.356 24.313 1.00 96.25 210 VAL A C 1
ATOM 1666 O O . VAL A 1 210 ? -2.046 11.321 24.991 1.00 96.25 210 VAL A O 1
ATOM 1669 N N . THR A 1 211 ? -2.885 10.474 23.083 1.00 95.81 211 THR A N 1
ATOM 1670 C CA . THR A 1 211 ? -3.234 11.748 22.455 1.00 95.81 211 THR A CA 1
ATOM 1671 C C . THR A 1 211 ? -4.747 11.893 22.405 1.00 95.81 211 THR A C 1
ATOM 1673 O O . THR A 1 211 ? -5.437 11.073 21.803 1.00 95.81 211 THR A O 1
ATOM 1676 N N . VAL A 1 212 ? -5.269 12.953 23.021 1.00 96.00 212 VAL A N 1
ATOM 1677 C CA . VAL A 1 212 ? -6.693 13.310 22.974 1.00 96.00 212 VAL A CA 1
ATOM 1678 C C . VAL A 1 212 ? -6.894 14.445 21.978 1.00 96.00 212 VAL A C 1
ATOM 1680 O O . VAL A 1 212 ? -6.194 15.463 22.045 1.00 96.00 212 VAL A O 1
ATOM 1683 N N . TYR A 1 213 ? -7.857 14.277 21.074 1.00 93.19 213 TYR A N 1
ATOM 1684 C CA . TYR A 1 213 ? -8.205 15.258 20.054 1.00 93.19 213 TYR A CA 1
ATOM 1685 C C . TYR A 1 213 ? -9.500 15.984 20.410 1.00 93.19 213 TYR A C 1
ATOM 1687 O O . TYR A 1 213 ? -10.538 15.371 20.650 1.00 93.19 213 TYR A O 1
ATOM 1695 N N . GLU A 1 214 ? -9.453 17.313 20.358 1.00 92.75 214 GLU A N 1
ATOM 1696 C CA . GLU A 1 214 ? -10.636 18.164 20.464 1.00 92.75 214 GLU A CA 1
ATOM 1697 C C . GLU A 1 214 ? -10.824 18.956 19.170 1.00 92.75 214 GLU A C 1
ATOM 1699 O O . GLU A 1 214 ? -9.930 19.688 18.725 1.00 92.75 214 GLU A O 1
ATOM 1704 N N . TYR A 1 215 ? -12.014 18.839 18.579 1.00 92.00 215 TYR A N 1
ATOM 1705 C CA . TYR A 1 215 ? -12.362 19.501 17.327 1.00 92.00 215 TYR A CA 1
ATOM 1706 C C . TYR A 1 215 ? -13.304 20.670 17.570 1.00 92.00 215 TYR A C 1
ATOM 1708 O O . TYR A 1 215 ? -14.319 20.549 18.256 1.00 92.00 215 TYR A O 1
ATOM 1716 N N . SER A 1 216 ? -13.000 21.800 16.938 1.00 90.31 216 SER A N 1
ATOM 1717 C CA . SER A 1 216 ? -13.859 22.983 16.950 1.00 90.31 216 SER A CA 1
ATOM 1718 C C . SER A 1 216 ? -13.859 23.685 15.597 1.00 90.31 216 SER A C 1
ATOM 1720 O O . SER A 1 216 ? -12.903 23.608 14.816 1.00 90.31 216 SER A O 1
ATOM 1722 N N . HIS A 1 217 ? -14.942 24.402 15.307 1.00 86.31 217 HIS A N 1
ATOM 1723 C CA . HIS A 1 217 ? -14.931 25.382 14.232 1.00 86.31 217 HIS A CA 1
ATOM 1724 C C . HIS A 1 217 ? -14.013 26.537 14.625 1.00 86.31 217 HIS A C 1
ATOM 1726 O O . HIS A 1 217 ? -14.132 27.089 15.715 1.00 86.31 217 HIS A O 1
ATOM 1732 N N . SER A 1 218 ? -13.126 26.949 13.725 1.00 78.50 218 SER A N 1
ATOM 1733 C CA . SER A 1 218 ? -12.436 28.225 13.891 1.00 78.50 218 SER A CA 1
ATOM 1734 C C . SER A 1 218 ? -13.206 29.328 13.173 1.00 78.50 218 SER A C 1
ATOM 1736 O O . SER A 1 218 ? -13.535 29.229 11.987 1.00 78.50 218 SER A O 1
ATOM 1738 N N . SER A 1 219 ? -13.495 30.397 13.906 1.00 67.12 219 SER A N 1
ATOM 1739 C CA . SER A 1 219 ? -13.966 31.649 13.334 1.00 67.12 219 SER A CA 1
ATOM 1740 C C . SER A 1 219 ? -12.784 32.375 12.698 1.00 67.12 219 SER A C 1
ATOM 1742 O O . SER A 1 219 ? -11.799 32.672 13.374 1.00 67.12 219 SER A O 1
ATOM 1744 N N . ILE A 1 220 ? -12.878 32.705 11.409 1.00 55.12 220 ILE A N 1
ATOM 1745 C CA . ILE A 1 220 ? -11.985 33.703 10.817 1.00 55.12 220 ILE A CA 1
ATOM 1746 C C . ILE A 1 220 ? -12.521 35.067 11.253 1.00 55.12 220 ILE A C 1
ATOM 1748 O O . ILE A 1 220 ? -13.459 35.584 10.644 1.00 55.12 220 ILE A O 1
ATOM 1752 N N . SER A 1 221 ? -11.944 35.652 12.300 1.00 49.19 221 SER A N 1
ATOM 1753 C CA . SER A 1 221 ? -12.079 37.086 12.525 1.00 49.19 221 SER A CA 1
ATOM 1754 C C . SER A 1 221 ? -11.330 37.793 11.395 1.00 49.19 221 SER A C 1
ATOM 1756 O O . SER A 1 221 ? -10.104 37.847 11.370 1.00 49.19 221 SER A O 1
ATOM 1758 N N . HIS A 1 222 ? -12.062 38.309 10.407 1.00 49.69 222 HIS A N 1
ATOM 1759 C CA . HIS A 1 222 ? -11.503 39.347 9.551 1.00 49.69 222 HIS A CA 1
ATOM 1760 C C . HIS A 1 222 ? -11.398 40.593 10.427 1.00 49.69 222 HIS A C 1
ATOM 1762 O O . HIS A 1 222 ? -12.380 41.309 10.614 1.00 49.69 222 HIS A O 1
ATOM 1768 N N . SER A 1 223 ? -10.229 40.837 11.016 1.00 37.78 223 SER A N 1
ATOM 1769 C CA . SER A 1 223 ? -9.899 42.182 11.466 1.00 37.78 223 SER A CA 1
ATOM 1770 C C . SER A 1 223 ? -9.893 43.058 10.216 1.00 37.78 223 SER A C 1
ATOM 1772 O O . SER A 1 223 ? -8.961 42.993 9.416 1.00 37.78 223 SER A O 1
ATOM 1774 N N . ASN A 1 224 ? -10.963 43.826 10.007 1.00 37.12 224 ASN A N 1
ATOM 1775 C CA . ASN A 1 224 ? -10.981 44.888 9.012 1.00 37.12 224 ASN A CA 1
ATOM 1776 C C . ASN A 1 224 ? -9.984 45.959 9.471 1.00 37.12 224 ASN A C 1
ATOM 1778 O O . ASN A 1 224 ? -10.354 46.917 10.141 1.00 37.12 224 ASN A O 1
ATOM 1782 N N . SER A 1 225 ? -8.707 45.798 9.132 1.00 35.88 225 SER A N 1
ATOM 1783 C CA . SER A 1 225 ? -7.821 46.943 8.990 1.00 35.88 225 SER A CA 1
ATOM 1784 C C . SER A 1 225 ? -8.272 47.663 7.726 1.00 35.88 225 SER A C 1
ATOM 1786 O O . SER A 1 225 ? -8.057 47.185 6.611 1.00 35.88 225 SER A O 1
ATOM 1788 N N . THR A 1 226 ? -8.982 48.769 7.910 1.00 32.56 226 THR A N 1
ATOM 1789 C CA . THR A 1 226 ? -9.400 49.671 6.844 1.00 32.56 226 THR A CA 1
ATOM 1790 C C . THR A 1 226 ? -8.153 50.213 6.147 1.00 32.56 226 THR A C 1
ATOM 1792 O O . THR A 1 226 ? -7.531 51.165 6.603 1.00 32.56 226 THR A O 1
ATOM 1795 N N . SER A 1 227 ? -7.765 49.591 5.040 1.00 31.80 227 SER A N 1
ATOM 1796 C CA . SER A 1 227 ? -6.901 50.203 4.038 1.00 31.80 227 SER A CA 1
ATOM 1797 C C . SER A 1 227 ? -7.764 50.404 2.806 1.00 31.80 227 SER A C 1
ATOM 1799 O O . SER A 1 227 ? -8.155 49.457 2.126 1.00 31.80 227 SER A O 1
ATOM 1801 N N . THR A 1 228 ? -8.145 51.655 2.590 1.00 31.81 228 THR A N 1
ATOM 1802 C CA . THR A 1 228 ? -8.839 52.146 1.407 1.00 31.81 228 THR A CA 1
ATOM 1803 C C . THR A 1 228 ? -8.081 51.733 0.149 1.00 31.81 228 THR A C 1
ATOM 1805 O O . THR A 1 228 ? -7.002 52.241 -0.132 1.00 31.81 228 THR A O 1
ATOM 1808 N N . SER A 1 229 ? -8.671 50.839 -0.641 1.00 27.86 229 SER A N 1
ATOM 1809 C CA . SER A 1 229 ? -8.497 50.843 -2.089 1.00 27.86 229 SER A CA 1
ATOM 1810 C C . SER A 1 229 ? -9.703 50.185 -2.749 1.00 27.86 229 SER A C 1
ATOM 1812 O O . SER A 1 229 ? -10.051 49.030 -2.506 1.00 27.86 229 SER A O 1
ATOM 1814 N N . THR A 1 230 ? -10.377 50.998 -3.545 1.00 31.64 230 THR A N 1
ATOM 1815 C CA . THR A 1 230 ? -11.470 50.681 -4.454 1.00 31.64 230 THR A CA 1
ATOM 1816 C C . THR A 1 230 ? -11.065 49.617 -5.473 1.00 31.64 230 THR A C 1
ATOM 1818 O O . THR A 1 230 ? -10.110 49.819 -6.217 1.00 31.64 230 THR A O 1
ATOM 1821 N N . ASN A 1 231 ? -11.837 48.533 -5.585 1.00 28.64 231 ASN A N 1
ATOM 1822 C CA . ASN A 1 231 ? -12.523 48.190 -6.835 1.00 28.64 231 ASN A CA 1
ATOM 1823 C C . ASN A 1 231 ? -13.459 46.986 -6.667 1.00 28.64 231 ASN A C 1
ATOM 1825 O O . ASN A 1 231 ? -13.172 45.995 -6.000 1.00 28.64 231 ASN A O 1
ATOM 1829 N N . SER A 1 232 ? -14.614 47.127 -7.301 1.00 31.75 232 SER A N 1
ATOM 1830 C CA . SER A 1 232 ? -15.757 46.227 -7.333 1.00 31.75 232 SER A CA 1
ATOM 1831 C C . SER A 1 232 ? -15.468 44.878 -7.999 1.00 31.75 232 SER A C 1
ATOM 1833 O O . SER A 1 232 ? -15.059 44.833 -9.154 1.00 31.75 232 SER A O 1
ATOM 1835 N N . SER A 1 233 ? -15.828 43.778 -7.335 1.00 26.06 233 SER A N 1
ATOM 1836 C CA . SER A 1 233 ? -16.563 42.668 -7.964 1.00 26.06 233 SER A CA 1
ATOM 1837 C C . SER A 1 233 ? -17.204 41.793 -6.883 1.00 26.06 233 SER A C 1
ATOM 1839 O O . SER A 1 233 ? -16.558 41.304 -5.956 1.00 26.06 233 SER A O 1
ATOM 1841 N N . SER A 1 234 ? -18.520 41.634 -6.972 1.00 32.47 234 SER A N 1
ATOM 1842 C CA . SER A 1 234 ? -19.331 40.812 -6.084 1.00 32.47 234 SER A CA 1
ATOM 1843 C C . SER A 1 234 ? -19.202 39.334 -6.459 1.00 32.47 234 SER A C 1
ATOM 1845 O O . SER A 1 234 ? -19.720 38.871 -7.471 1.00 32.47 234 SER A O 1
ATOM 1847 N N . ARG A 1 235 ? -18.556 38.544 -5.597 1.00 27.34 235 ARG A N 1
ATOM 1848 C CA . ARG A 1 235 ? -18.695 37.082 -5.603 1.00 27.34 235 ARG A CA 1
ATOM 1849 C C . ARG A 1 235 ? -18.761 36.594 -4.160 1.00 27.34 235 ARG A C 1
ATOM 1851 O O . ARG A 1 235 ? -17.763 36.629 -3.446 1.00 27.34 235 ARG A O 1
ATOM 1858 N N . LYS A 1 236 ? -19.951 36.157 -3.722 1.00 28.88 236 LYS A N 1
ATOM 1859 C CA . LYS A 1 236 ? -20.172 35.496 -2.423 1.00 28.88 236 LYS A CA 1
ATOM 1860 C C . LYS A 1 236 ? -19.239 34.281 -2.323 1.00 28.88 236 LYS A C 1
ATOM 1862 O O . LYS A 1 236 ? -19.539 33.218 -2.862 1.00 28.88 236 LYS A O 1
ATOM 1867 N N . LYS A 1 237 ? -18.102 34.424 -1.639 1.00 32.22 237 LYS A N 1
ATOM 1868 C CA . LYS A 1 237 ? -17.293 33.286 -1.194 1.00 32.22 237 LYS A CA 1
ATOM 1869 C C . LYS A 1 237 ? -18.022 32.664 -0.003 1.00 32.22 237 LYS A C 1
ATOM 1871 O O . LYS A 1 237 ? -18.046 33.256 1.071 1.00 32.22 237 LYS A O 1
ATOM 1876 N N . LYS A 1 238 ? -18.623 31.480 -0.186 1.00 33.69 238 LYS A N 1
ATOM 1877 C CA . LYS A 1 238 ? -18.956 30.590 0.939 1.00 33.69 238 LYS A CA 1
ATOM 1878 C C . LYS A 1 238 ? -17.664 30.399 1.736 1.00 33.69 238 LYS A C 1
ATOM 1880 O O . LYS A 1 238 ? -16.688 29.870 1.201 1.00 33.69 238 LYS A O 1
ATOM 1885 N N . GLY A 1 239 ? -17.627 30.914 2.962 1.00 37.50 239 GLY A N 1
ATOM 1886 C CA . GLY A 1 239 ? -16.465 30.799 3.832 1.00 37.50 239 GLY A CA 1
ATOM 1887 C C . GLY A 1 239 ? -16.171 29.326 4.082 1.00 37.50 239 GLY A C 1
ATOM 1888 O O . GLY A 1 239 ? -17.010 28.611 4.622 1.00 37.50 239 GLY A O 1
ATOM 1889 N N . LYS A 1 240 ? -14.989 28.860 3.670 1.00 43.12 240 LYS A N 1
ATOM 1890 C CA . LYS A 1 240 ? -14.461 27.578 4.133 1.00 43.12 240 LYS A CA 1
ATOM 1891 C C . LYS A 1 240 ? -14.165 27.752 5.622 1.00 43.12 240 LYS A C 1
ATOM 1893 O O . LYS A 1 240 ? -13.181 28.403 5.971 1.00 43.12 240 LYS A O 1
ATOM 1898 N N . GLY A 1 241 ? -15.048 27.252 6.485 1.00 46.12 241 GLY A N 1
ATOM 1899 C CA . GLY A 1 241 ? -14.773 27.173 7.916 1.00 46.12 241 GLY A CA 1
ATOM 1900 C C . GLY A 1 241 ? -13.489 26.373 8.112 1.00 46.12 241 GLY A C 1
ATOM 1901 O O . GLY A 1 241 ? -13.383 25.246 7.633 1.00 46.12 241 GLY A O 1
ATOM 1902 N N . LYS A 1 242 ? -12.481 26.972 8.741 1.00 61.16 242 LYS A N 1
ATOM 1903 C CA . LYS A 1 242 ? -11.257 26.259 9.114 1.00 61.16 242 LYS A CA 1
ATOM 1904 C C . LYS A 1 242 ? -11.581 25.400 10.347 1.00 61.16 242 LYS A C 1
ATOM 1906 O O . LYS A 1 242 ? -12.315 25.852 11.229 1.00 61.16 242 LYS A O 1
ATOM 1911 N N . ILE A 1 243 ? -11.062 24.179 10.422 1.00 65.31 243 ILE A N 1
ATOM 1912 C CA . ILE A 1 243 ? -11.201 23.314 11.604 1.00 65.31 243 ILE A CA 1
ATOM 1913 C C . ILE A 1 243 ? -9.986 23.554 12.494 1.00 65.31 243 ILE A C 1
ATOM 1915 O O . ILE A 1 243 ? -8.856 23.528 12.007 1.00 65.31 243 ILE A O 1
ATOM 1919 N N . ARG A 1 244 ? -10.214 23.794 13.784 1.00 71.81 244 ARG A N 1
ATOM 1920 C CA . ARG A 1 244 ? -9.156 23.799 14.792 1.00 71.81 244 ARG A CA 1
ATOM 1921 C C . ARG A 1 244 ? -9.137 22.436 15.471 1.00 71.81 244 ARG A C 1
ATOM 1923 O O . ARG A 1 244 ? -10.179 21.953 15.910 1.00 71.81 244 ARG A O 1
ATOM 1930 N N . ILE A 1 245 ? -7.948 21.850 15.543 1.00 76.12 245 ILE A N 1
ATOM 1931 C CA . ILE A 1 245 ? -7.674 20.602 16.251 1.00 76.12 245 ILE A CA 1
ATOM 1932 C C . ILE A 1 245 ? -6.745 20.972 17.400 1.00 76.12 245 ILE A C 1
ATOM 1934 O O . ILE A 1 245 ? -5.642 21.461 17.154 1.00 76.12 245 ILE A O 1
ATOM 1938 N N . ASN A 1 246 ? -7.197 20.792 18.635 1.00 69.38 246 ASN A N 1
ATOM 1939 C CA . ASN A 1 246 ? -6.307 20.842 19.789 1.00 69.38 246 ASN A CA 1
ATOM 1940 C C . ASN A 1 246 ? -5.900 19.408 20.128 1.00 69.38 246 ASN A C 1
ATOM 1942 O O . ASN A 1 246 ? -6.724 18.498 20.053 1.00 69.38 246 ASN A O 1
ATOM 1946 N N . GLN A 1 247 ? -4.634 19.220 20.485 1.00 76.69 247 GLN A N 1
ATOM 1947 C CA . GLN A 1 247 ? -4.084 17.929 20.879 1.00 76.69 247 GLN A CA 1
ATOM 1948 C C . GLN A 1 247 ? -3.495 18.071 22.276 1.00 76.69 247 GLN A C 1
ATOM 1950 O O . GLN A 1 247 ? -2.789 19.043 22.555 1.00 76.69 247 GLN A O 1
ATOM 1955 N N . ARG A 1 248 ? -3.804 17.119 23.154 1.00 70.75 248 ARG A N 1
ATOM 1956 C CA . ARG A 1 248 ? -3.142 16.976 24.453 1.00 70.75 248 ARG A CA 1
ATOM 1957 C C . ARG A 1 248 ? -2.545 15.586 24.532 1.00 70.75 248 ARG A C 1
ATOM 1959 O O . ARG A 1 248 ? -3.248 14.616 24.265 1.00 70.75 248 ARG A O 1
ATOM 1966 N N . GLN A 1 249 ? -1.273 15.517 24.899 1.00 76.94 249 GLN A N 1
ATOM 1967 C CA . GLN A 1 249 ? -0.528 14.273 25.022 1.00 76.94 249 GLN A CA 1
ATOM 1968 C C . GLN A 1 249 ? -0.175 14.036 26.490 1.00 76.94 249 GLN A C 1
ATOM 1970 O O . GLN A 1 249 ? 0.224 14.970 27.188 1.00 76.94 249 GLN A O 1
ATOM 1975 N N . GLY A 1 250 ? -0.327 12.800 26.953 1.00 74.44 250 GLY A N 1
ATOM 1976 C CA . GLY A 1 250 ? 0.089 12.369 28.284 1.00 74.44 250 GLY A CA 1
ATOM 1977 C C . GLY A 1 250 ? 0.618 10.940 28.255 1.00 74.44 250 GLY A C 1
ATOM 1978 O O . GLY A 1 250 ? 0.239 10.159 27.384 1.00 74.44 250 GLY A O 1
ATOM 1979 N N . GLN A 1 251 ? 1.494 10.611 29.202 1.00 71.81 251 GLN A N 1
ATOM 1980 C CA . GLN A 1 251 ? 1.903 9.235 29.478 1.00 71.81 251 GLN A CA 1
ATOM 1981 C C . GLN A 1 251 ? 1.105 8.709 30.666 1.00 71.81 251 GLN A C 1
ATOM 1983 O O . GLN A 1 251 ? 0.904 9.439 31.640 1.00 71.81 251 GLN A O 1
ATOM 1988 N N . ILE A 1 252 ? 0.654 7.459 30.589 1.00 66.19 252 ILE A N 1
ATOM 1989 C CA . ILE A 1 252 ? 0.099 6.773 31.756 1.00 66.19 252 ILE A CA 1
ATOM 1990 C C . ILE A 1 252 ? 1.303 6.230 32.544 1.00 66.19 252 ILE A C 1
ATOM 1992 O O . ILE A 1 252 ? 2.081 5.469 31.969 1.00 66.19 252 ILE A O 1
ATOM 1996 N N . PRO A 1 253 ? 1.534 6.657 33.800 1.00 50.38 253 PRO A N 1
ATOM 1997 C CA . PRO A 1 253 ? 2.593 6.070 34.615 1.00 50.38 253 PRO A CA 1
ATOM 1998 C C . PRO A 1 253 ? 2.300 4.582 34.844 1.00 50.38 253 PRO A C 1
ATOM 2000 O O . PRO A 1 253 ? 1.130 4.216 34.974 1.00 50.38 253 PRO A O 1
ATOM 2003 N N . ASP A 1 254 ? 3.352 3.753 34.886 1.00 52.34 254 ASP A N 1
ATOM 2004 C CA . ASP A 1 254 ? 3.247 2.333 35.246 1.00 52.34 254 ASP A CA 1
ATOM 2005 C C . ASP A 1 254 ? 2.404 2.224 36.521 1.00 52.34 254 ASP A C 1
ATOM 2007 O O . ASP A 1 254 ? 2.747 2.803 37.554 1.00 52.34 254 ASP A O 1
ATOM 2011 N N . GLN A 1 255 ? 1.266 1.533 36.441 1.00 44.59 255 GLN A N 1
ATOM 2012 C CA . GLN A 1 255 ? 0.633 1.058 37.659 1.00 44.59 255 GLN A CA 1
ATOM 2013 C C . GLN A 1 255 ? 1.535 -0.055 38.171 1.00 44.59 255 GLN A C 1
ATOM 2015 O O . GLN A 1 255 ? 1.577 -1.131 37.575 1.00 44.59 255 GLN A O 1
ATOM 2020 N N . ASP A 1 256 ? 2.287 0.243 39.231 1.00 36.69 256 ASP A N 1
ATOM 2021 C CA . ASP A 1 256 ? 2.971 -0.765 40.029 1.00 36.69 256 ASP A CA 1
ATOM 2022 C C . ASP A 1 256 ? 1.992 -1.924 40.259 1.00 36.69 256 ASP A C 1
ATOM 2024 O O . ASP A 1 256 ? 0.896 -1.740 40.802 1.00 36.69 256 ASP A O 1
ATOM 2028 N N . GLN A 1 257 ? 2.361 -3.113 39.779 1.00 37.16 257 GLN A N 1
ATOM 2029 C CA . GLN A 1 257 ? 1.687 -4.349 40.148 1.00 37.16 257 GLN A CA 1
ATOM 2030 C C . GLN A 1 257 ? 2.009 -4.639 41.617 1.00 37.16 257 GLN A C 1
ATOM 2032 O O . GLN A 1 257 ? 2.863 -5.461 41.929 1.00 37.16 257 GLN A O 1
ATOM 2037 N N . ASP A 1 258 ? 1.319 -3.944 42.516 1.00 38.12 258 ASP A N 1
ATOM 2038 C CA . ASP A 1 258 ? 1.179 -4.351 43.906 1.00 38.12 258 ASP A CA 1
ATOM 2039 C C . ASP A 1 258 ? 0.021 -5.355 43.998 1.00 38.12 258 ASP A C 1
ATOM 2041 O O . ASP A 1 258 ? -1.140 -4.959 44.148 1.00 38.12 258 ASP A O 1
ATOM 2045 N N . GLN A 1 259 ? 0.347 -6.650 43.870 1.00 32.28 259 GLN A N 1
ATOM 2046 C CA . GLN A 1 259 ? -0.023 -7.755 44.785 1.00 32.28 259 GLN A CA 1
ATOM 2047 C C . GLN A 1 259 ? 0.251 -9.139 44.187 1.00 32.28 259 GLN A C 1
ATOM 2049 O O . GLN A 1 259 ? -0.249 -9.435 43.079 1.00 32.28 259 GLN A O 1
#

Secondary structure (DSSP, 8-state):
--PPPEEEEEE-TTS-EEEEEEEETTEEEEEEEEE---TTS-GGGS-TTTTSEEEEEEEEEESSSTT-EEEEEEEEEE-TTS-EEEEE-TTS-EEEEEE--TT-BTTBPPPTT-----EEEEEEEPPP-SS--PPEEEEEEEEEEEPPPTT--PPPEEEEEEEEEEEEPTTS-EEEEEEEEEEE---TT-TTTTTSEEEEEEEETTEEEEEEEEEEEEP---------------------PEEEEEEEEEEPPP-----

Organism: Pseudomonas savastanoi (NCBI:txid29438)

Foldseek 3Di:
DQFDKDWDWDADPVRATQWIWIDHDQKIKIKGFDFQDDPVDDPVPGQQRRNPTQKIKIKIAGNVGRVDIDIFMWGFDADSQRHTQWIQGSQRKIKGWDWAFQCGDVQEHHPPVRDGDHIAKIWIDHGDDPDDDDFIKMKGWGWDWAQAAPPPPDGTDIDTAKIWIWTADPVRDIDTAKMKGFDADRDSPDVQRGGHGQWIWMAGPNKIKIKGKDKDFDDPPPPPPDDDDDDDDDDDDPDPTDMDIDIDIDIDPDPPPDD